Protein AF-A0A8H3ETG0-F1 (afdb_monomer)

InterPro domains:
  IPR021627 Mediator complex, subunit Med27 [PF11571] (217-285)

pLDDT: mean 76.16, std 16.79, range [28.03, 95.19]

Radius of gyration: 28.12 Å; Cα contacts (8 Å, |Δi|>4): 261; chains: 1; bounding box: 70×54×85 Å

Foldseek 3Di:
DPPVVVVVVVVVVVVVVVVVVVVVVVLVVLVVVLVVLVVVLVCLVVQLCVLVVDPDDDPVRSVVSNVVSVVVNVVSVVVSVCSCPDPSNVVSVVVVVVVCVVPVPPDDDDDCVNDPCSVDDCPVVVVVVPPPDDPPPPPPPDDPDQLVRLVVVVCVVPVVWDKDADPVSQKIWTAADPPLRWIKIWGFDQDPVRQTFIQIATPGPPPPDDSVVLRVLLNVLLVVDPPRSDPNVSVLLVNLCNCQQPDAAPQPRHQADPVRDGQNHWAQDPPDDSPPRIGRHDPVGD

Nearest PDB structures (foldseek):
  5l3c-assembly1_A  TM=6.112E-01  e=1.837E+00  Homo sapiens
  5l3d-assembly1_A  TM=6.111E-01  e=2.061E+00  Homo sapiens
  8ym7-assembly1_A  TM=6.180E-01  e=2.745E+00  Homo sapiens
  5l3b-assembly1_A  TM=6.142E-01  e=3.453E+00  Homo sapiens
  2x0l-assembly1_A  TM=5.948E-01  e=3.260E+00  Homo sapiens

Sequence (286 aa):
MSSEEKVQETAEDIEQEAREEERLLRSMTKLQDMHTRLRQLRDTVPSLIRPFQGIDSSPEMVYAEFAKAANAAVKNTKDFVELMKSPSSQEVLLEAYKSRSENPDNITDWLAEQHEDWFDKPFMSELQKDTGYDLDQNETTRTSTSLEEAVQSFQSSHPDAKIVVQAEGHEAQYMLPSPAELLFRIQETKSPTGNITYLVTCDSPRQIGKQGGLCLAITQALTQRPRQSDLGYTLLLLSTYSDIMSRSCSKCNRLVDSSTFLPVVRQLNTKDDPTAQSRALHLGCV

Secondary structure (DSSP, 8-state):
--SHHHHHHHHHHHHHHHHHHHHHHHHHHHHHHHHHHHHHHTTHHHHHHGGGS-TT--HHHHHHHHHHHHHHHHHHHHHHHHHHHSHHHHHHHHHHHHHHHH-TTT-----GGGSGGGS--THHHHHHHSS---------------HHHHHHHHHHH-TT-EEEE-TTSSEEEEEPPTTT--EEEEEEEE-TTS-EEEEEEE-S---TTHHHHHHHHHHHHHHT-S-TT-HHHHHHHHHGGGGTTTPPPTTT--SS-TTS----EEE---SS-TTS-PEEE-GGG-

Organism: NCBI:txid1940652

Mean predicted aligned error: 18.73 Å

Solvent-accessible surface area (backbone atoms only — not comparable to full-atom values): 16832 Å² total; per-residue (Å²): 144,68,64,65,63,57,52,50,53,55,51,54,50,54,54,49,50,52,53,50,51,52,52,49,52,54,42,50,54,50,51,51,50,53,53,53,49,57,56,57,56,68,49,38,64,59,49,50,49,51,48,75,70,56,92,84,64,53,71,69,53,32,48,54,49,30,53,49,34,49,54,48,39,56,49,54,51,50,54,45,54,51,52,60,66,32,69,71,46,44,52,45,52,51,50,52,51,49,54,40,72,76,38,59,91,82,52,75,80,84,52,71,80,76,40,91,60,61,76,69,59,65,72,64,64,58,61,59,68,78,62,78,69,81,77,76,89,68,85,72,84,72,75,95,62,55,61,59,58,52,50,52,58,46,37,75,77,36,78,88,59,51,69,48,72,42,98,83,56,50,38,36,37,42,44,43,51,78,93,69,60,43,32,32,37,38,35,68,39,74,41,96,87,71,47,58,30,57,49,64,45,66,68,45,74,86,51,89,58,81,63,48,58,50,48,53,49,41,33,53,42,60,71,71,43,84,63,51,61,37,64,68,59,50,52,55,57,57,58,67,54,54,46,50,94,75,46,43,12,75,80,78,69,38,50,50,53,100,84,69,45,51,30,56,40,73,43,74,53,89,84,60,59,100,81,40,76,58,45,29,21,32,83,92,57,107

Structure (mmCIF, N/CA/C/O backbone):
data_AF-A0A8H3ETG0-F1
#
_entry.id   AF-A0A8H3ETG0-F1
#
loop_
_atom_site.group_PDB
_atom_site.id
_atom_site.type_symbol
_atom_site.label_atom_id
_atom_site.label_alt_id
_atom_site.label_comp_id
_atom_site.label_asym_id
_atom_site.label_entity_id
_atom_site.label_seq_id
_atom_site.pdbx_PDB_ins_code
_atom_site.Cartn_x
_atom_site.Cartn_y
_atom_site.Cartn_z
_atom_site.occupancy
_atom_site.B_iso_or_equiv
_atom_site.auth_seq_id
_atom_site.auth_comp_id
_atom_site.auth_asym_id
_atom_site.auth_atom_id
_atom_site.pdbx_PDB_model_num
ATOM 1 N N . MET A 1 1 ? -49.353 11.773 51.568 1.00 48.06 1 MET A N 1
ATOM 2 C CA . MET A 1 1 ? -47.903 11.591 51.353 1.00 48.06 1 MET A CA 1
ATOM 3 C C . MET A 1 1 ? -47.681 10.505 50.301 1.00 48.06 1 MET A C 1
ATOM 5 O O . MET A 1 1 ? -47.225 9.435 50.647 1.00 48.06 1 MET A O 1
ATOM 9 N N . SER A 1 2 ? -48.137 10.691 49.056 1.00 56.44 2 SER A N 1
ATOM 10 C CA . SER A 1 2 ? -48.033 9.613 48.043 1.00 56.44 2 SER A CA 1
ATOM 11 C C . SER A 1 2 ? -48.031 10.099 46.590 1.00 56.44 2 SER A C 1
ATOM 13 O O . SER A 1 2 ? -47.695 9.321 45.704 1.00 56.44 2 SER A O 1
ATOM 15 N N . SER A 1 3 ? -48.404 11.355 46.331 1.00 53.72 3 SER A N 1
ATOM 16 C CA . SER A 1 3 ? -48.469 11.902 44.969 1.00 53.72 3 SER A CA 1
ATOM 17 C C . SER A 1 3 ? -47.289 12.824 44.655 1.00 53.72 3 SER A C 1
ATOM 19 O O . SER A 1 3 ? -46.768 12.765 43.554 1.00 53.72 3 SER A O 1
ATOM 21 N N . GLU A 1 4 ? -46.837 13.633 45.618 1.00 51.34 4 GLU A N 1
ATOM 22 C CA . GLU A 1 4 ? -45.688 14.538 45.439 1.00 51.34 4 GLU A CA 1
ATOM 23 C C . GLU A 1 4 ? -44.360 13.771 45.390 1.00 51.34 4 GLU A C 1
ATOM 25 O O . GLU A 1 4 ? -43.554 14.024 44.510 1.00 51.34 4 GLU A O 1
ATOM 30 N N . GLU A 1 5 ? -44.183 12.757 46.240 1.00 54.12 5 GLU A N 1
ATOM 31 C CA . GLU A 1 5 ? -42.969 11.923 46.288 1.00 54.12 5 GLU A CA 1
ATOM 32 C C . GLU A 1 5 ? -42.761 11.123 44.990 1.00 54.12 5 GLU A C 1
ATOM 34 O O . GLU A 1 5 ? -41.652 11.047 44.479 1.00 54.12 5 GLU A O 1
ATOM 39 N N . LYS A 1 6 ? -43.852 10.644 44.375 1.00 53.38 6 LYS A N 1
ATOM 40 C CA . LYS A 1 6 ? -43.815 9.913 43.099 1.00 53.38 6 LYS A CA 1
ATOM 41 C C . LYS A 1 6 ? -43.564 10.820 41.888 1.00 53.38 6 LYS A C 1
ATOM 43 O O . LYS A 1 6 ? -43.007 10.371 40.898 1.00 53.38 6 LYS A O 1
ATOM 48 N N . VAL A 1 7 ? -43.990 12.086 41.957 1.00 58.59 7 VAL A N 1
ATOM 49 C CA . VAL A 1 7 ? -43.691 13.103 40.929 1.00 58.59 7 VAL A CA 1
ATOM 50 C C . VAL A 1 7 ? -42.236 13.566 41.042 1.00 58.59 7 VAL A C 1
ATOM 52 O O . VAL A 1 7 ? -41.594 13.823 40.026 1.00 58.59 7 VAL A O 1
ATOM 55 N N . GLN A 1 8 ? -41.705 13.625 42.264 1.00 56.50 8 GLN A N 1
ATOM 56 C CA . GLN A 1 8 ? -40.321 13.998 42.536 1.00 56.50 8 GLN A CA 1
ATOM 57 C C . GLN A 1 8 ? -39.335 12.907 42.089 1.00 56.50 8 GLN A C 1
ATOM 59 O O . GLN A 1 8 ? -38.365 13.226 41.412 1.00 56.50 8 GLN A O 1
ATOM 64 N N . GLU A 1 9 ? -39.654 11.632 42.341 1.00 57.88 9 GLU A N 1
ATOM 65 C CA . GLU A 1 9 ? -38.885 10.466 41.870 1.00 57.88 9 GLU A CA 1
ATOM 66 C C . GLU A 1 9 ? -38.815 10.420 40.329 1.00 57.88 9 GLU A C 1
AT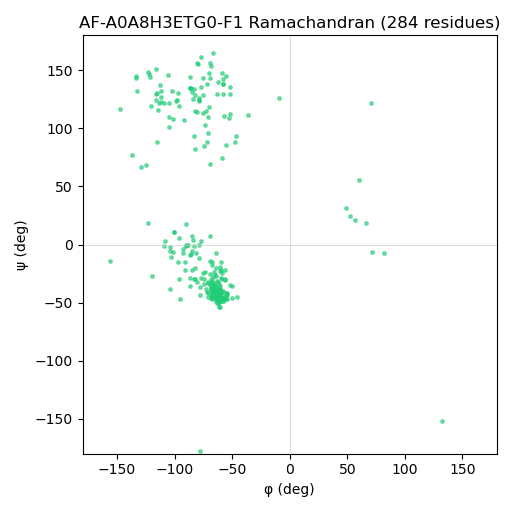OM 68 O O . GLU A 1 9 ? -37.735 10.341 39.754 1.00 57.88 9 GLU A O 1
ATOM 73 N N . THR A 1 10 ? -39.939 10.643 39.632 1.00 69.31 10 THR A N 1
ATOM 74 C CA . THR A 1 10 ? -39.938 10.703 38.157 1.00 69.31 10 THR A CA 1
ATOM 75 C C . THR A 1 10 ? -39.179 11.898 37.574 1.00 69.31 10 THR A C 1
ATOM 77 O O . THR A 1 10 ? -38.706 11.823 36.445 1.00 69.31 10 THR A O 1
ATOM 80 N N . ALA A 1 11 ? -39.081 13.017 38.298 1.00 72.94 11 ALA A N 1
ATOM 81 C CA . ALA A 1 11 ? -38.358 14.196 37.823 1.00 72.94 11 ALA A CA 1
ATOM 82 C C . ALA A 1 11 ? -36.836 14.030 37.970 1.00 72.94 11 ALA A C 1
ATOM 84 O O . ALA A 1 11 ? -36.088 14.471 37.098 1.00 72.94 11 ALA A O 1
ATOM 85 N N . GLU A 1 12 ? -36.389 13.371 39.042 1.00 73.88 12 GLU A N 1
ATOM 86 C CA . GLU A 1 12 ? -34.978 13.049 39.275 1.00 73.88 12 GLU A CA 1
ATOM 87 C C . GLU A 1 12 ? -34.457 12.007 38.273 1.00 73.88 12 GLU A C 1
ATOM 89 O O . GLU A 1 12 ? -33.348 12.174 37.759 1.00 73.88 12 GLU A O 1
ATOM 94 N N . ASP A 1 13 ? -35.271 11.005 37.924 1.00 80.06 13 ASP A N 1
ATOM 95 C CA . ASP A 1 13 ? -34.936 9.996 36.909 1.00 80.06 13 ASP A CA 1
ATOM 96 C C . ASP A 1 13 ? -34.747 10.621 35.516 1.00 80.06 13 ASP A C 1
ATOM 98 O O . ASP A 1 13 ? -33.732 10.389 34.860 1.00 80.06 13 ASP A O 1
ATOM 102 N N . ILE A 1 14 ? -35.659 11.507 35.091 1.00 82.50 14 ILE A N 1
ATOM 103 C CA . ILE A 1 14 ? -35.554 12.221 33.802 1.00 82.50 14 ILE A CA 1
ATOM 104 C C . ILE A 1 14 ? -34.281 13.081 33.748 1.00 82.50 14 ILE A C 1
ATOM 106 O O . ILE A 1 14 ? -33.612 13.170 32.716 1.00 82.50 14 ILE A O 1
ATOM 110 N N . GLU A 1 15 ? -33.917 13.728 34.857 1.00 82.50 15 GLU A N 1
ATOM 111 C CA . GLU A 1 15 ? -32.705 14.544 34.924 1.00 82.50 15 GLU A CA 1
ATOM 112 C C . GLU A 1 15 ? -31.426 13.685 34.914 1.00 82.50 15 GLU A C 1
ATOM 114 O O . GLU A 1 15 ? -30.388 14.108 34.398 1.00 82.50 15 GLU A O 1
ATOM 119 N N . GLN A 1 16 ? -31.464 12.477 35.482 1.00 81.81 16 GLN A N 1
ATOM 120 C CA . GLN A 1 16 ? -30.364 11.514 35.392 1.00 81.81 16 GLN A CA 1
ATOM 121 C C . GLN A 1 16 ? -30.190 10.978 33.969 1.00 81.81 16 GLN A C 1
ATOM 123 O O . GLN A 1 16 ? -29.066 11.007 33.464 1.00 81.81 16 GLN A O 1
ATOM 128 N N . GLU A 1 17 ? -31.278 10.588 33.302 1.00 85.06 17 GLU A N 1
ATOM 129 C CA . GLU A 1 17 ? -31.258 10.143 31.904 1.00 85.06 17 GLU A CA 1
ATOM 130 C C . GLU A 1 17 ? -30.690 11.227 30.979 1.00 85.06 17 GLU A C 1
ATOM 132 O O . GLU A 1 17 ? -29.784 10.954 30.194 1.00 85.06 17 GLU A O 1
ATOM 137 N N . ALA A 1 18 ? -31.123 12.483 31.133 1.00 85.69 18 ALA A N 1
ATOM 138 C CA . ALA A 1 18 ? -30.613 13.598 30.331 1.00 85.69 18 ALA A CA 1
ATOM 139 C C . ALA A 1 18 ? -29.104 13.844 30.540 1.00 85.69 18 ALA A C 1
ATOM 141 O O . ALA A 1 18 ? -28.371 14.138 29.593 1.00 85.69 18 ALA A O 1
ATOM 142 N N . ARG A 1 19 ? -28.611 13.708 31.780 1.00 86.50 19 ARG A N 1
ATOM 143 C CA . ARG A 1 19 ? -27.174 13.824 32.092 1.00 86.50 19 ARG A CA 1
ATOM 144 C C . ARG A 1 19 ? -26.361 12.681 31.492 1.00 86.50 19 ARG A C 1
ATOM 146 O O . ARG A 1 19 ? -25.234 12.900 31.042 1.00 86.50 19 ARG A O 1
ATOM 153 N N . GLU A 1 20 ? -26.905 11.470 31.507 1.00 89.25 20 GLU A N 1
ATOM 154 C CA . GLU A 1 20 ? -26.270 10.312 30.889 1.00 89.25 20 GLU A CA 1
ATOM 155 C C . GLU A 1 20 ? -26.247 10.430 29.363 1.00 89.25 20 GLU A C 1
ATOM 157 O O . GLU A 1 20 ? -25.194 10.227 28.757 1.00 89.25 20 GLU A O 1
ATOM 162 N N . GLU A 1 21 ? -27.345 10.865 28.748 1.00 88.50 21 GLU A N 1
ATOM 163 C CA . GLU A 1 21 ? -27.408 11.148 27.315 1.00 88.50 21 GLU A CA 1
ATOM 164 C C . GLU A 1 21 ? -26.355 12.190 26.910 1.00 88.50 21 GLU A C 1
ATOM 166 O O . GLU A 1 21 ? -25.587 11.973 25.970 1.00 88.50 21 GLU A O 1
ATOM 171 N N . GLU A 1 22 ? -26.224 13.285 27.664 1.00 90.44 22 GLU A N 1
ATOM 172 C CA . GLU A 1 22 ? -25.204 14.298 27.393 1.00 90.44 22 GLU A CA 1
ATOM 173 C C . GLU A 1 22 ? -23.777 13.726 27.505 1.00 90.44 22 GLU A C 1
ATOM 175 O O . GLU A 1 22 ? -22.913 14.013 26.665 1.00 90.44 22 GLU A O 1
ATOM 180 N N . ARG A 1 23 ? -23.513 12.875 28.510 1.00 91.06 23 ARG A N 1
ATOM 181 C CA . ARG A 1 23 ? -22.226 12.172 28.665 1.00 91.06 23 ARG A CA 1
ATOM 182 C C . ARG A 1 23 ? -21.934 11.282 27.457 1.00 91.06 23 ARG A C 1
ATOM 184 O O . ARG A 1 23 ? -20.813 11.309 26.933 1.00 91.06 23 ARG A O 1
ATOM 191 N N . LEU A 1 24 ? -22.924 10.515 27.003 1.00 89.75 24 LEU A N 1
ATOM 192 C CA . LEU A 1 24 ? -22.804 9.619 25.854 1.00 89.75 24 LEU A CA 1
ATOM 193 C C . LEU A 1 24 ? -22.557 10.400 24.560 1.00 89.75 24 LEU A C 1
ATOM 195 O O . LEU A 1 24 ? -21.666 10.034 23.794 1.00 89.75 24 LEU A O 1
ATOM 199 N N . LEU A 1 25 ? -23.248 11.522 24.344 1.00 89.44 25 LEU A N 1
ATOM 200 C CA . LEU A 1 25 ? -23.041 12.384 23.176 1.00 89.44 25 LEU A CA 1
ATOM 201 C C . LEU A 1 25 ? -21.629 12.979 23.130 1.00 89.44 25 LEU A C 1
ATOM 203 O O . LEU A 1 25 ? -20.988 12.989 22.071 1.00 89.44 25 LEU A O 1
ATOM 207 N N . ARG A 1 26 ? -21.094 13.430 24.272 1.00 90.06 26 ARG A N 1
ATOM 208 C CA . ARG A 1 26 ? -19.700 13.904 24.350 1.00 90.06 26 ARG A CA 1
ATOM 209 C C . ARG A 1 26 ? -18.710 12.784 24.030 1.00 90.06 26 ARG A C 1
ATOM 211 O O . ARG A 1 26 ? -17.755 13.006 23.283 1.00 90.06 26 ARG A O 1
ATOM 218 N N . SER A 1 27 ? -18.955 11.587 24.555 1.00 89.69 27 SER A N 1
ATOM 219 C CA . SER A 1 27 ? -18.122 10.403 24.312 1.00 89.69 27 SER A CA 1
ATOM 220 C C . SER A 1 27 ? -18.152 9.988 22.839 1.00 89.69 27 SER A C 1
ATOM 222 O O . SER A 1 27 ? -17.103 9.770 22.233 1.00 89.69 27 SER A O 1
ATOM 224 N N . MET A 1 28 ? -19.335 9.992 22.221 1.00 88.31 28 MET A N 1
ATOM 225 C CA . MET A 1 28 ? -19.520 9.733 20.793 1.00 88.31 28 MET A CA 1
ATOM 226 C C . MET A 1 28 ? -18.767 10.752 19.932 1.00 88.31 28 MET A C 1
ATOM 228 O O . MET A 1 28 ? -17.997 10.374 19.052 1.00 88.31 28 MET A O 1
ATOM 232 N N . THR A 1 29 ? -18.915 12.045 20.234 1.00 88.31 29 THR A N 1
ATOM 233 C CA . THR A 1 29 ? -18.203 13.125 19.529 1.00 88.31 29 THR A CA 1
ATOM 234 C C . THR A 1 29 ? -16.687 12.929 19.615 1.00 88.31 29 THR A C 1
ATOM 236 O O . THR A 1 29 ? -15.959 13.111 18.638 1.00 88.31 29 THR A O 1
ATOM 239 N N . LYS A 1 30 ? -16.190 12.504 20.782 1.00 89.19 30 LYS A N 1
ATOM 240 C CA . LYS A 1 30 ? -14.769 12.229 20.991 1.00 89.19 30 LYS A CA 1
ATOM 241 C C . LYS A 1 30 ? -14.281 11.036 20.162 1.00 89.19 30 LYS A C 1
ATOM 243 O O . LYS A 1 30 ? -13.213 11.125 19.556 1.00 89.19 30 LYS A O 1
ATOM 248 N N . LEU A 1 31 ? -15.048 9.945 20.106 1.00 90.56 31 LEU A N 1
ATOM 249 C CA . LEU A 1 31 ? -14.742 8.785 19.257 1.00 90.56 31 LEU A CA 1
ATOM 250 C C . LEU A 1 31 ? -14.730 9.159 1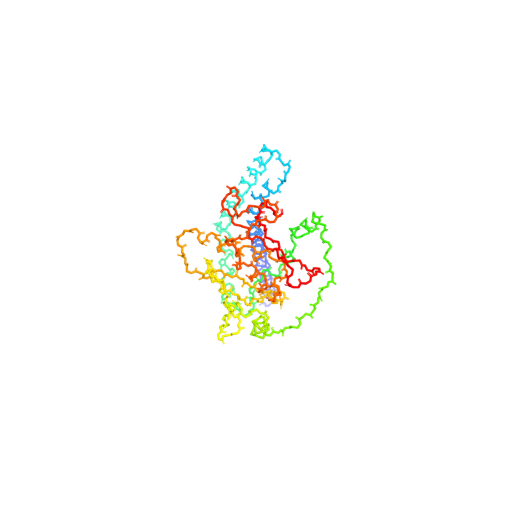7.771 1.00 90.56 31 LEU A C 1
ATOM 252 O O . LEU A 1 31 ? -13.833 8.736 17.040 1.00 90.56 31 LEU A O 1
ATOM 256 N N . GLN A 1 32 ? -15.669 9.998 17.333 1.00 87.19 32 GLN A N 1
ATOM 257 C CA . GLN A 1 32 ? -15.718 10.504 15.960 1.00 87.19 32 GLN A CA 1
ATOM 258 C C . GLN A 1 32 ? -14.489 11.354 15.606 1.00 87.19 32 GLN A C 1
ATOM 260 O O . GLN A 1 32 ? -13.915 11.176 14.528 1.00 87.19 32 GLN A O 1
ATOM 265 N N . ASP A 1 33 ? -14.037 12.235 16.503 1.00 87.62 33 ASP A N 1
ATOM 266 C CA . ASP A 1 33 ? -12.804 13.008 16.298 1.00 87.62 33 ASP A CA 1
ATOM 267 C C . ASP A 1 33 ? -11.585 12.074 16.210 1.00 87.62 33 ASP A C 1
ATOM 269 O O . ASP A 1 33 ? -10.818 12.148 15.249 1.00 87.62 33 ASP A O 1
ATOM 273 N N . MET A 1 34 ? -11.450 11.108 17.130 1.00 89.94 34 MET A N 1
ATOM 274 C CA . MET A 1 34 ? -10.378 10.100 17.081 1.00 89.94 34 MET A CA 1
ATOM 275 C C . MET A 1 34 ? -10.356 9.335 15.750 1.00 89.94 34 MET A C 1
ATOM 277 O O . MET A 1 34 ? -9.300 9.207 15.123 1.00 89.94 34 MET A O 1
ATOM 281 N N . HIS A 1 35 ? -11.516 8.868 15.288 1.00 86.50 35 HIS A N 1
ATOM 282 C CA . HIS A 1 35 ? -11.663 8.168 14.011 1.00 86.50 35 HIS A CA 1
ATOM 283 C C . HIS A 1 35 ? -11.276 9.045 12.817 1.00 86.50 35 HIS A C 1
ATOM 285 O O . HIS A 1 35 ? -10.525 8.626 11.931 1.00 86.50 35 HIS A O 1
ATOM 291 N N . THR A 1 36 ? -11.722 10.301 12.824 1.00 84.94 36 THR A N 1
ATOM 292 C CA . THR A 1 36 ? -11.396 11.283 11.785 1.00 84.94 36 THR A CA 1
ATOM 293 C C . THR A 1 36 ? -9.889 11.523 11.710 1.00 84.94 36 THR A C 1
ATOM 295 O O . THR A 1 36 ? -9.306 11.490 10.622 1.00 84.94 36 THR A O 1
ATOM 298 N N . ARG A 1 37 ? -9.221 11.697 12.858 1.00 86.50 37 ARG A N 1
ATOM 299 C CA . ARG A 1 37 ? -7.761 11.872 12.924 1.00 86.50 37 ARG A CA 1
ATOM 300 C C . ARG A 1 37 ? -7.006 10.628 12.466 1.00 86.50 37 ARG A C 1
ATOM 302 O O . ARG A 1 37 ? -6.044 10.755 11.711 1.00 86.50 37 ARG A O 1
ATOM 309 N N . LEU A 1 38 ? -7.467 9.434 12.841 1.00 88.75 38 LEU A N 1
ATOM 310 C CA . LEU A 1 38 ? -6.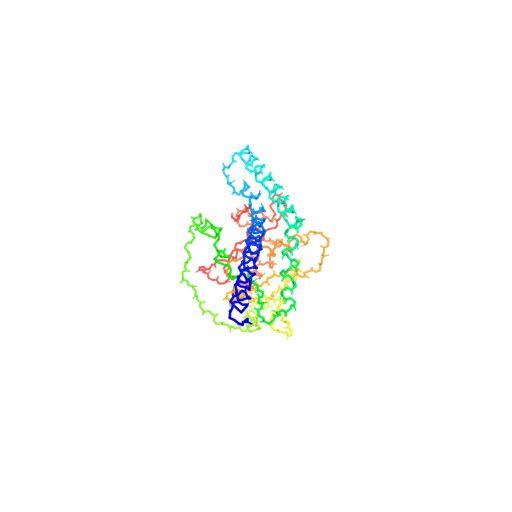890 8.173 12.369 1.00 88.75 38 LEU A CA 1
ATOM 311 C C . LEU A 1 38 ? -6.964 8.070 10.842 1.00 88.75 38 LEU A C 1
ATOM 313 O O . LEU A 1 38 ? -5.987 7.684 10.197 1.00 88.75 38 LEU A O 1
ATOM 317 N N . ARG A 1 39 ? -8.092 8.458 10.235 1.00 82.56 39 ARG A N 1
ATOM 318 C CA . ARG A 1 39 ? -8.233 8.471 8.774 1.00 82.56 39 ARG A CA 1
ATOM 319 C C . ARG A 1 39 ? -7.268 9.455 8.116 1.00 82.56 39 ARG A C 1
ATOM 321 O O . ARG A 1 39 ? -6.650 9.091 7.119 1.00 82.56 39 ARG A O 1
ATOM 328 N N . GLN A 1 40 ? -7.105 10.653 8.676 1.00 82.88 40 GLN A N 1
ATOM 329 C CA . GLN A 1 40 ? -6.167 11.660 8.159 1.00 82.88 40 GLN A CA 1
ATOM 330 C C . GLN A 1 40 ? -4.717 11.152 8.142 1.00 82.88 40 GLN A C 1
ATOM 332 O O . GLN A 1 40 ? -3.941 11.540 7.270 1.00 82.88 40 GLN A O 1
ATOM 337 N N . LEU A 1 41 ? -4.344 10.234 9.042 1.00 88.00 41 LEU A N 1
ATOM 338 C CA . LEU A 1 41 ? -3.017 9.615 9.001 1.00 88.00 41 LEU A CA 1
ATOM 339 C C . LEU A 1 41 ? -2.788 8.753 7.755 1.00 88.00 41 LEU A C 1
ATOM 341 O O . LEU A 1 41 ? -1.646 8.637 7.316 1.00 88.00 41 LEU A O 1
ATOM 345 N N . ARG A 1 42 ? -3.835 8.199 7.129 1.00 84.69 42 ARG A N 1
ATOM 346 C CA . ARG A 1 42 ? -3.695 7.436 5.874 1.00 84.69 42 ARG A CA 1
ATOM 347 C C . ARG A 1 42 ? -3.240 8.312 4.703 1.00 84.69 42 ARG A C 1
ATOM 349 O O . ARG A 1 42 ? -2.623 7.801 3.777 1.00 84.69 42 ARG A O 1
ATOM 356 N N . ASP A 1 43 ? -3.480 9.621 4.773 1.00 83.38 43 ASP A N 1
ATOM 357 C CA . ASP A 1 43 ? -3.072 10.581 3.740 1.00 83.38 43 ASP A CA 1
ATOM 358 C C . ASP A 1 43 ? -1.610 11.019 3.852 1.00 83.38 43 ASP A C 1
ATOM 360 O O . ASP A 1 43 ? -1.104 11.693 2.954 1.00 83.38 43 ASP A O 1
ATOM 364 N N . THR A 1 44 ? -0.907 10.625 4.918 1.00 88.81 44 THR A N 1
ATOM 365 C CA . THR A 1 44 ? 0.489 11.026 5.155 1.00 88.81 44 THR A CA 1
ATOM 366 C C . THR A 1 44 ? 1.420 10.547 4.045 1.00 88.81 44 THR A C 1
ATOM 368 O O . THR A 1 44 ? 2.101 11.363 3.428 1.00 88.81 44 THR A O 1
ATOM 371 N N . VAL A 1 45 ? 1.415 9.247 3.741 1.00 87.44 45 VAL A N 1
ATOM 372 C CA . VAL A 1 45 ? 2.280 8.658 2.707 1.00 87.44 45 VAL A CA 1
ATOM 373 C C . VAL A 1 45 ? 1.941 9.194 1.310 1.00 87.44 45 VAL A C 1
ATOM 375 O O . VAL A 1 45 ? 2.860 9.681 0.648 1.00 87.44 45 VAL A O 1
ATOM 378 N N . PRO A 1 46 ? 0.667 9.215 0.860 1.00 89.06 46 PRO A N 1
ATOM 379 C CA . PRO A 1 46 ? 0.311 9.852 -0.407 1.00 89.06 46 PRO A CA 1
ATOM 380 C C . PRO A 1 46 ? 0.766 11.315 -0.499 1.00 89.06 46 PRO A C 1
ATOM 382 O O . PRO A 1 46 ? 1.311 11.725 -1.521 1.00 89.06 46 PRO A O 1
ATOM 385 N N . SER A 1 47 ? 0.613 12.096 0.577 1.00 87.88 47 SER A N 1
ATOM 386 C CA . SER A 1 47 ? 1.018 13.510 0.598 1.00 87.88 47 SER A CA 1
ATOM 387 C C . SER A 1 47 ? 2.534 13.702 0.527 1.00 87.88 47 SER A C 1
ATOM 389 O O . SER A 1 47 ? 2.990 14.675 -0.064 1.00 87.88 47 SER A O 1
ATOM 391 N N . LEU A 1 48 ? 3.317 12.788 1.109 1.00 90.81 48 LEU A N 1
ATOM 392 C CA . LEU A 1 48 ? 4.782 12.812 1.049 1.00 90.81 48 LEU A CA 1
ATOM 393 C C . LEU A 1 48 ? 5.324 12.466 -0.340 1.00 90.81 48 LEU A C 1
ATOM 395 O O . LEU A 1 48 ? 6.374 12.972 -0.726 1.00 90.81 48 LEU A O 1
ATOM 399 N N . ILE A 1 49 ? 4.629 11.593 -1.073 1.00 89.94 49 ILE A N 1
ATOM 400 C CA . ILE A 1 49 ? 5.064 11.118 -2.392 1.00 89.94 49 ILE A CA 1
ATOM 401 C C . ILE A 1 49 ? 4.593 12.059 -3.510 1.00 89.94 49 ILE A C 1
ATOM 403 O O . ILE A 1 49 ? 5.279 12.185 -4.523 1.00 89.94 49 ILE A O 1
ATOM 407 N N . ARG A 1 50 ? 3.466 12.761 -3.319 1.00 87.44 50 ARG A N 1
ATOM 408 C CA . ARG A 1 50 ? 2.868 13.681 -4.303 1.00 87.44 50 ARG A CA 1
ATOM 409 C C . ARG A 1 50 ? 3.867 14.648 -4.976 1.00 87.44 50 ARG A C 1
ATOM 411 O O . ARG A 1 50 ? 3.809 14.736 -6.200 1.00 87.44 50 ARG A O 1
ATOM 418 N N . PRO A 1 51 ? 4.803 15.317 -4.271 1.00 88.44 51 PRO A N 1
ATOM 419 C CA . PRO A 1 51 ? 5.743 16.253 -4.904 1.00 88.44 51 PRO A CA 1
ATOM 420 C C . PRO A 1 51 ? 6.647 15.613 -5.969 1.00 88.44 51 PRO A C 1
ATOM 422 O O . PRO A 1 51 ? 7.142 16.302 -6.853 1.00 88.44 51 PRO A O 1
ATOM 425 N N . PHE A 1 52 ? 6.853 14.293 -5.906 1.00 85.62 52 PHE A N 1
ATOM 426 C CA . PHE A 1 52 ? 7.699 13.545 -6.840 1.00 85.62 52 PHE A CA 1
ATOM 427 C C . PHE A 1 52 ? 6.943 13.009 -8.063 1.00 85.62 52 PHE A C 1
ATOM 429 O O . PHE A 1 52 ? 7.545 12.361 -8.914 1.00 85.62 52 PHE A O 1
ATOM 436 N N . GLN A 1 53 ? 5.631 13.238 -8.144 1.00 83.94 53 GLN A N 1
ATOM 437 C CA . GLN A 1 53 ? 4.794 12.770 -9.252 1.00 83.94 53 GLN A CA 1
ATOM 438 C C . GLN A 1 53 ? 4.687 13.799 -10.390 1.00 83.94 53 GLN A C 1
ATOM 440 O O . GLN A 1 53 ? 4.262 13.446 -11.486 1.00 83.94 53 GLN A O 1
ATOM 445 N N . GLY A 1 54 ? 5.073 15.059 -10.151 1.00 73.50 54 GLY A N 1
ATOM 446 C CA . GLY A 1 54 ? 5.045 16.123 -11.155 1.00 73.50 54 GLY A CA 1
ATOM 447 C C . GLY A 1 54 ? 6.228 16.036 -12.121 1.00 73.50 54 GLY A C 1
ATOM 448 O O . GLY A 1 54 ? 7.379 16.051 -11.691 1.00 73.50 54 GLY A O 1
ATOM 449 N N . ILE A 1 55 ? 5.940 15.970 -13.423 1.00 63.50 55 ILE A N 1
ATOM 450 C CA . ILE A 1 55 ? 6.947 15.837 -14.491 1.00 63.50 55 ILE A CA 1
ATOM 451 C C . ILE A 1 55 ? 7.717 17.159 -14.722 1.00 63.50 55 ILE A C 1
ATOM 453 O O . ILE A 1 55 ? 8.873 17.116 -15.133 1.00 63.50 55 ILE A O 1
ATOM 457 N N . ASP A 1 56 ? 7.133 18.313 -14.359 1.00 60.09 56 ASP A N 1
ATOM 458 C CA . ASP A 1 56 ? 7.640 19.656 -14.712 1.00 60.09 56 ASP A CA 1
ATOM 459 C C . ASP A 1 56 ? 7.933 20.591 -13.510 1.00 60.09 56 ASP A C 1
ATOM 461 O O . ASP A 1 56 ? 8.020 21.812 -13.660 1.00 60.09 56 ASP A O 1
ATOM 465 N N . SER A 1 57 ? 8.087 20.061 -12.293 1.00 76.31 57 SER A N 1
ATOM 466 C CA . SER A 1 57 ? 8.328 20.887 -11.095 1.00 76.31 57 SER A CA 1
ATOM 467 C C . SER A 1 57 ? 9.808 21.268 -10.924 1.00 76.31 57 SER A C 1
ATOM 469 O O . SER A 1 57 ? 10.687 20.408 -10.974 1.00 76.31 57 SER A O 1
ATOM 471 N N . SER A 1 58 ? 10.100 22.547 -10.631 1.00 87.56 58 SER A N 1
ATOM 472 C CA . SER A 1 58 ? 11.452 22.967 -10.210 1.00 87.56 58 SER A CA 1
ATOM 473 C C . SER A 1 58 ? 11.891 22.194 -8.952 1.00 87.56 58 SER A C 1
ATOM 475 O O . SER A 1 58 ? 11.071 22.014 -8.043 1.00 87.56 58 SER A O 1
ATOM 477 N N . PRO A 1 59 ? 13.178 21.810 -8.822 1.00 88.25 59 PRO A N 1
ATOM 478 C CA . PRO A 1 59 ? 13.716 21.213 -7.600 1.00 88.25 59 PRO A CA 1
ATOM 479 C C . PRO A 1 59 ? 13.401 21.999 -6.316 1.00 88.25 59 PRO A C 1
ATOM 481 O O . PRO A 1 59 ? 13.150 21.391 -5.275 1.00 88.25 59 PRO A O 1
ATOM 484 N N . GLU A 1 60 ? 13.366 23.337 -6.371 1.00 89.62 60 GLU A N 1
ATOM 485 C CA . GLU A 1 60 ? 13.029 24.163 -5.200 1.00 89.62 60 GLU A CA 1
ATOM 486 C C . GLU A 1 60 ? 11.562 24.008 -4.788 1.00 89.62 60 GLU A C 1
ATOM 488 O O . GLU A 1 60 ? 11.254 23.958 -3.595 1.00 89.62 60 GLU A O 1
ATOM 493 N N . MET A 1 61 ? 10.657 23.885 -5.764 1.00 87.88 61 MET A N 1
ATOM 494 C CA . MET A 1 61 ? 9.235 23.654 -5.509 1.00 87.88 61 MET A CA 1
ATOM 495 C C . MET A 1 61 ? 8.995 22.264 -4.926 1.00 87.88 61 MET A C 1
ATOM 497 O O . MET A 1 61 ? 8.309 22.147 -3.912 1.00 87.88 61 MET A O 1
ATOM 501 N N . VAL A 1 62 ? 9.610 21.228 -5.508 1.00 90.56 62 VAL A N 1
ATOM 502 C CA . VAL A 1 62 ? 9.508 19.848 -5.002 1.00 90.56 62 VAL A CA 1
ATOM 503 C C . VAL A 1 62 ? 9.985 19.778 -3.552 1.00 90.56 62 VAL A C 1
ATOM 505 O O . VAL A 1 62 ? 9.307 19.200 -2.701 1.00 90.56 62 VAL A O 1
ATOM 508 N N . TYR A 1 63 ? 11.120 20.415 -3.242 1.00 93.06 63 TYR A N 1
ATOM 509 C CA . TYR A 1 63 ? 11.631 20.479 -1.876 1.00 93.06 63 TYR A CA 1
ATOM 510 C C . TYR A 1 63 ? 10.675 21.216 -0.931 1.00 93.06 63 TYR A C 1
ATOM 512 O O . TYR A 1 63 ? 10.395 20.717 0.159 1.00 93.06 63 TYR A O 1
ATOM 520 N N . ALA A 1 64 ? 10.157 22.381 -1.329 1.00 93.31 64 ALA A N 1
ATOM 521 C CA . ALA A 1 64 ? 9.246 23.165 -0.499 1.00 93.31 64 ALA A CA 1
ATOM 522 C C . ALA A 1 64 ? 7.943 22.405 -0.190 1.00 93.31 64 ALA A C 1
ATOM 524 O O . ALA A 1 64 ? 7.490 22.387 0.959 1.00 93.31 64 ALA A O 1
ATOM 525 N N . GLU A 1 65 ? 7.358 21.739 -1.187 1.00 90.62 65 GLU A N 1
ATOM 526 C CA . GLU A 1 65 ? 6.151 20.930 -1.015 1.00 90.62 65 GLU A CA 1
ATOM 527 C C . GLU A 1 65 ? 6.403 19.692 -0.156 1.00 90.62 65 GLU A C 1
ATOM 529 O O . GLU A 1 65 ? 5.628 19.416 0.763 1.00 90.62 65 GLU A O 1
ATOM 534 N N . PHE A 1 66 ? 7.515 18.991 -0.387 1.00 93.81 66 PHE A N 1
ATOM 535 C CA . PHE A 1 66 ? 7.918 17.861 0.442 1.00 93.81 66 PHE A CA 1
ATOM 536 C C . PHE A 1 66 ? 8.144 18.283 1.895 1.00 93.81 66 PHE A C 1
ATOM 538 O O . PHE A 1 66 ? 7.600 17.662 2.806 1.00 93.81 66 PHE A O 1
ATOM 545 N N . ALA A 1 67 ? 8.891 19.364 2.136 1.00 95.00 67 ALA A N 1
ATOM 546 C CA . ALA A 1 67 ? 9.152 19.869 3.480 1.00 95.00 67 ALA A CA 1
ATOM 547 C C . ALA A 1 67 ? 7.849 20.256 4.197 1.00 95.00 67 ALA A C 1
ATOM 549 O O . ALA A 1 67 ? 7.664 19.949 5.377 1.00 95.00 67 ALA A O 1
ATOM 550 N N . LYS A 1 68 ? 6.905 20.880 3.481 1.00 93.69 68 LYS A N 1
ATOM 551 C CA . LYS A 1 68 ? 5.568 21.186 4.004 1.00 93.69 68 LYS A CA 1
ATOM 552 C C . LYS A 1 68 ? 4.800 19.912 4.369 1.00 93.69 68 LYS A C 1
ATOM 554 O O . LYS A 1 68 ? 4.265 19.833 5.476 1.00 93.69 68 LYS A O 1
ATOM 559 N N . ALA A 1 69 ? 4.765 18.920 3.478 1.00 92.50 69 ALA A N 1
ATOM 560 C CA . ALA A 1 69 ? 4.089 17.645 3.711 1.00 92.50 69 ALA A CA 1
ATOM 561 C C . ALA A 1 69 ? 4.719 16.861 4.876 1.00 92.50 69 ALA A C 1
ATOM 563 O O . ALA A 1 69 ? 3.999 16.334 5.721 1.00 92.50 69 ALA A O 1
ATOM 564 N N . ALA A 1 70 ? 6.049 16.850 4.978 1.00 94.06 70 ALA A N 1
ATOM 565 C CA . ALA A 1 70 ? 6.788 16.203 6.057 1.00 94.06 70 ALA A CA 1
ATOM 566 C C . ALA A 1 70 ? 6.501 16.841 7.417 1.00 94.06 70 ALA A C 1
ATOM 568 O O . ALA A 1 70 ? 6.172 16.138 8.373 1.00 94.06 70 ALA A O 1
ATOM 569 N N . ASN A 1 71 ? 6.533 18.172 7.500 1.00 94.88 71 ASN A N 1
ATOM 570 C CA . ASN A 1 71 ? 6.189 18.883 8.731 1.00 94.88 71 ASN A CA 1
ATOM 571 C C . ASN A 1 71 ? 4.730 18.638 9.142 1.00 94.88 71 ASN A C 1
ATOM 573 O O . ASN A 1 71 ? 4.450 18.415 10.322 1.00 94.88 71 ASN A O 1
ATOM 577 N N . ALA A 1 72 ? 3.804 18.624 8.179 1.00 91.31 72 ALA A N 1
ATOM 578 C CA . ALA A 1 72 ? 2.406 18.293 8.437 1.00 91.31 72 ALA A CA 1
ATOM 579 C C . ALA A 1 72 ? 2.240 16.844 8.928 1.00 91.31 72 ALA A C 1
ATOM 581 O O . ALA A 1 72 ? 1.503 16.612 9.881 1.00 91.31 72 ALA A O 1
ATOM 582 N N . ALA A 1 73 ? 2.954 15.879 8.342 1.00 91.88 73 ALA A N 1
ATOM 583 C CA . ALA A 1 73 ? 2.905 14.478 8.757 1.00 91.88 73 ALA A CA 1
ATOM 584 C C . ALA A 1 73 ? 3.420 14.282 10.191 1.00 91.88 73 ALA A C 1
ATOM 586 O O . ALA A 1 73 ? 2.766 13.610 10.993 1.00 91.88 73 ALA A O 1
ATOM 587 N N . VAL A 1 74 ? 4.549 14.911 10.537 1.00 93.69 74 VAL A N 1
ATOM 588 C CA . VAL A 1 74 ? 5.103 14.881 11.901 1.00 93.69 74 VAL A CA 1
ATOM 589 C C . VAL A 1 74 ? 4.109 15.476 12.894 1.00 93.69 74 VAL A C 1
ATOM 591 O O . VAL A 1 74 ? 3.822 14.855 13.919 1.00 93.69 74 VAL A O 1
ATOM 594 N N . LYS A 1 75 ? 3.541 16.645 12.574 1.00 92.56 75 LYS A N 1
ATOM 595 C CA . LYS A 1 75 ? 2.542 17.303 13.418 1.00 92.56 75 LYS A CA 1
ATOM 596 C C . LYS A 1 75 ? 1.299 16.431 13.605 1.00 92.56 75 LYS A C 1
ATOM 598 O O . LYS A 1 75 ? 0.948 16.129 14.736 1.00 92.56 75 LYS A O 1
ATOM 603 N N . ASN A 1 76 ? 0.682 15.967 12.520 1.00 89.00 76 ASN A N 1
ATOM 604 C CA . ASN A 1 76 ? -0.546 15.170 12.577 1.00 89.00 76 ASN A CA 1
ATOM 605 C C . ASN A 1 76 ? -0.350 13.867 13.363 1.00 89.00 76 ASN A C 1
ATOM 607 O O . ASN A 1 76 ? -1.229 13.464 14.120 1.00 89.00 76 ASN A O 1
ATOM 611 N N . THR A 1 77 ? 0.812 13.223 13.217 1.00 92.44 77 THR A N 1
ATOM 612 C CA . THR A 1 77 ? 1.149 12.008 13.973 1.00 92.44 77 THR A CA 1
ATOM 613 C C . THR A 1 77 ? 1.276 12.309 15.462 1.00 92.44 77 THR A C 1
ATOM 615 O O . THR A 1 77 ? 0.740 11.569 16.285 1.00 92.44 77 THR A O 1
ATOM 618 N N . LYS A 1 78 ? 1.955 13.405 15.818 1.00 93.75 78 LYS A N 1
ATOM 619 C CA . LYS A 1 78 ? 2.091 13.838 17.210 1.00 93.75 78 LYS A CA 1
ATOM 620 C C . LYS A 1 78 ? 0.730 14.175 17.823 1.00 93.75 78 LYS A C 1
ATOM 622 O O . LYS A 1 78 ? 0.397 13.615 18.863 1.00 93.75 78 LYS A O 1
ATOM 627 N N . ASP A 1 79 ? -0.057 15.011 17.150 1.00 91.00 79 ASP A N 1
ATOM 628 C CA . ASP A 1 79 ? -1.383 15.440 17.602 1.00 91.00 79 ASP A CA 1
ATOM 629 C C . ASP A 1 79 ? -2.313 14.228 17.798 1.00 91.00 79 ASP A C 1
ATOM 631 O O . ASP A 1 79 ? -3.021 14.134 18.799 1.00 91.00 79 ASP A O 1
ATOM 635 N N . PHE A 1 80 ? -2.269 13.247 16.887 1.00 93.81 80 PHE A N 1
ATOM 636 C CA . PHE A 1 80 ? -3.030 12.004 17.024 1.00 93.81 80 PHE A CA 1
ATOM 637 C C . PHE A 1 80 ? -2.584 11.176 18.233 1.00 93.81 80 PHE A C 1
ATOM 639 O O . PHE A 1 80 ? -3.417 10.704 19.004 1.00 93.81 80 PHE A O 1
ATOM 646 N N . VAL A 1 81 ? -1.275 10.996 18.422 1.00 94.44 81 VAL A N 1
ATOM 647 C CA . VAL A 1 81 ? -0.742 10.236 19.561 1.00 94.44 81 VAL A CA 1
ATOM 648 C C . VAL A 1 81 ? -1.116 10.904 20.885 1.00 94.44 81 VAL A C 1
ATOM 650 O O . VAL A 1 81 ? -1.486 10.206 21.827 1.00 94.44 81 VAL A O 1
ATOM 653 N N . GLU A 1 82 ? -1.051 12.232 20.963 1.00 94.94 82 GLU A N 1
ATOM 654 C CA . GLU A 1 82 ? -1.479 12.998 22.138 1.00 94.94 82 GLU A CA 1
ATOM 655 C C . GLU A 1 82 ? -2.987 12.861 22.383 1.00 94.94 82 GLU A C 1
ATOM 657 O O . GLU A 1 82 ? -3.400 12.580 23.511 1.00 94.94 82 GLU A O 1
ATOM 662 N N . LEU A 1 83 ? -3.808 12.957 21.332 1.00 93.25 83 LEU A N 1
ATOM 663 C CA . LEU A 1 83 ? -5.254 12.752 21.416 1.00 93.25 83 LEU A CA 1
ATOM 664 C C . LEU A 1 83 ? -5.595 11.356 21.952 1.00 93.25 83 LEU A C 1
ATOM 666 O O . LEU A 1 83 ? -6.388 11.243 22.888 1.00 93.25 83 LEU A O 1
ATOM 670 N N . MET A 1 84 ? -4.980 10.309 21.400 1.00 92.62 84 MET A N 1
ATOM 671 C CA . MET A 1 84 ? -5.225 8.915 21.792 1.00 92.62 84 MET A CA 1
ATOM 672 C C . MET A 1 84 ? -4.742 8.604 23.214 1.00 92.62 84 MET A C 1
ATOM 674 O O . MET A 1 84 ? -5.331 7.771 23.897 1.00 92.62 84 MET A O 1
ATOM 678 N N . LYS A 1 85 ? -3.672 9.263 23.673 1.00 93.81 85 LYS A N 1
ATOM 679 C CA . LYS A 1 85 ? -3.120 9.082 25.025 1.00 93.81 85 LYS A CA 1
ATOM 680 C C . LYS A 1 85 ? -3.769 9.969 26.082 1.00 93.81 85 LYS A C 1
ATOM 682 O O . LYS A 1 85 ? -3.467 9.798 27.261 1.00 93.81 85 LYS A O 1
ATOM 687 N N . SER A 1 86 ? -4.613 10.924 25.693 1.00 95.19 86 SER A N 1
ATOM 688 C CA . SER A 1 86 ? -5.273 11.791 26.667 1.00 95.19 86 SER A CA 1
ATOM 689 C C . SER A 1 86 ? -6.174 10.966 27.605 1.00 95.19 86 SER A C 1
ATOM 691 O O . SER A 1 86 ? -6.858 10.058 27.123 1.00 95.19 86 SER A O 1
ATOM 693 N N . PRO A 1 87 ? -6.214 11.268 28.920 1.00 94.19 87 PRO A N 1
ATOM 694 C CA . PRO A 1 87 ? -7.008 10.498 29.883 1.00 94.19 87 PRO A CA 1
ATOM 695 C C . PRO A 1 87 ? -8.481 10.384 29.478 1.00 94.19 87 PRO A C 1
ATOM 697 O O . PRO A 1 87 ? -9.038 9.294 29.465 1.00 94.19 87 PRO A O 1
ATOM 700 N N . SER A 1 88 ? -9.066 11.492 29.011 1.00 92.12 88 SER A N 1
ATOM 701 C CA . SER A 1 88 ? -10.447 11.532 28.519 1.00 92.12 88 SER A CA 1
ATOM 702 C C . SER A 1 88 ? -10.689 10.594 27.328 1.00 92.12 88 SER A C 1
ATOM 704 O O . SER A 1 88 ? -11.715 9.926 27.285 1.00 92.12 88 SER A O 1
ATOM 706 N N . SER A 1 89 ? -9.761 10.495 26.367 1.00 92.38 89 SER A N 1
ATOM 707 C CA . SER A 1 89 ? -9.911 9.542 25.256 1.00 92.38 89 SER A CA 1
ATOM 708 C C . SER A 1 89 ? -9.804 8.093 25.726 1.00 92.38 89 SER A C 1
ATOM 710 O O . SER A 1 89 ? -10.528 7.234 25.231 1.00 92.38 89 SER A O 1
ATOM 712 N N . GLN A 1 90 ? -8.909 7.813 26.676 1.00 94.38 90 GLN A N 1
ATOM 713 C CA . GLN A 1 90 ? -8.741 6.468 27.227 1.00 94.38 90 GLN A CA 1
ATOM 714 C C . GLN A 1 90 ? -9.973 6.019 28.011 1.00 94.38 90 GLN A C 1
ATOM 716 O O . GLN A 1 90 ? -10.406 4.885 27.843 1.00 94.38 90 GLN A O 1
ATOM 721 N N . GLU A 1 91 ? -10.563 6.904 28.814 1.00 93.62 91 GLU A N 1
ATOM 722 C CA . GLU A 1 91 ? -11.814 6.642 29.531 1.00 93.62 91 GLU A CA 1
ATOM 723 C C . GLU A 1 91 ? -12.942 6.273 28.565 1.00 93.62 91 GLU A C 1
ATOM 725 O O . GLU A 1 91 ? -13.564 5.226 28.727 1.00 93.62 91 GLU A O 1
ATOM 730 N N . VAL A 1 92 ? -13.126 7.064 27.503 1.00 93.19 92 VAL A N 1
ATOM 731 C CA . VAL A 1 92 ? -14.147 6.810 26.477 1.00 93.19 92 VAL A CA 1
ATOM 732 C C . VAL A 1 92 ? -13.911 5.480 25.749 1.00 93.19 92 VAL A C 1
ATOM 734 O O . VAL A 1 92 ? -14.852 4.723 25.521 1.00 93.19 92 VAL A O 1
ATOM 737 N N . LEU A 1 93 ? -12.662 5.152 25.400 1.00 91.44 93 LEU A N 1
ATOM 738 C CA . LEU A 1 93 ? -12.332 3.872 24.759 1.00 91.44 93 LEU A CA 1
ATOM 739 C C . LEU A 1 93 ? -12.566 2.676 25.693 1.00 91.44 93 LEU A C 1
ATOM 741 O O . LEU A 1 93 ? -13.030 1.628 25.245 1.00 91.44 93 LEU A O 1
ATOM 745 N N . LEU A 1 94 ? -12.261 2.823 26.985 1.00 92.25 94 LEU A N 1
ATOM 746 C CA . LEU A 1 94 ? -12.523 1.795 27.991 1.00 92.25 94 LEU A CA 1
ATOM 747 C C . LEU A 1 94 ? -14.024 1.593 28.212 1.00 92.25 94 LEU A C 1
ATOM 749 O O . LEU A 1 94 ? -14.465 0.452 28.328 1.00 92.25 94 LEU A O 1
ATOM 753 N N . GLU A 1 95 ? -14.805 2.671 28.256 1.00 89.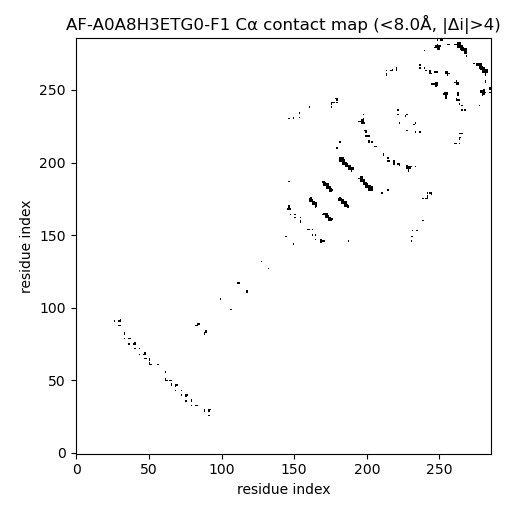75 95 GLU A N 1
ATOM 754 C CA . GLU A 1 95 ? -16.267 2.616 28.350 1.00 89.75 95 GLU A CA 1
ATOM 755 C C . GLU A 1 95 ? -16.874 1.922 27.123 1.00 89.75 95 GLU A C 1
ATOM 757 O O . GLU A 1 95 ? -17.660 0.988 27.275 1.00 89.75 95 GLU A O 1
ATOM 762 N N . ALA A 1 96 ? -16.425 2.278 25.915 1.00 86.94 96 ALA A N 1
ATOM 763 C CA . ALA A 1 96 ? -16.848 1.619 24.680 1.00 86.94 96 ALA A CA 1
ATOM 764 C C . ALA A 1 96 ? -16.497 0.117 24.669 1.00 86.94 96 ALA A C 1
ATOM 766 O O . ALA A 1 96 ? -17.316 -0.712 24.269 1.00 86.94 96 ALA A O 1
ATOM 767 N N . TYR A 1 97 ? -15.304 -0.254 25.151 1.00 86.19 97 TYR A N 1
ATOM 768 C CA . TYR A 1 97 ? -14.895 -1.656 25.271 1.00 86.19 97 TYR A CA 1
ATOM 769 C C . TYR A 1 97 ? -15.778 -2.434 26.256 1.00 86.19 97 TYR A C 1
ATOM 771 O O . TYR A 1 97 ? -16.215 -3.543 25.943 1.00 86.19 97 TYR A O 1
ATOM 779 N N . LYS A 1 98 ? -16.077 -1.849 27.425 1.00 88.38 98 LYS A N 1
ATOM 780 C CA . LYS A 1 98 ? -16.974 -2.453 28.423 1.00 88.38 98 LYS A CA 1
ATOM 781 C C . LYS A 1 98 ? -18.378 -2.652 27.862 1.00 88.38 98 LYS A C 1
ATOM 783 O O . LYS A 1 98 ? -18.875 -3.774 27.895 1.00 88.38 98 LYS A O 1
ATOM 788 N N . SER A 1 99 ? -18.953 -1.614 27.254 1.00 84.94 99 SER A N 1
ATOM 789 C CA . SER A 1 99 ? -20.283 -1.668 26.637 1.00 84.94 99 SER A CA 1
ATOM 790 C C . SER A 1 99 ? -20.383 -2.791 25.598 1.00 84.94 99 SER A C 1
ATOM 792 O O . SER A 1 99 ? -21.326 -3.583 25.622 1.00 84.94 99 SER A O 1
ATOM 794 N N . ARG A 1 100 ? -19.354 -2.941 24.750 1.00 83.62 100 ARG A N 1
ATOM 795 C CA . ARG A 1 100 ? -19.266 -4.040 23.781 1.00 83.62 100 ARG A CA 1
ATOM 796 C C . ARG A 1 100 ? -19.177 -5.416 24.441 1.00 83.62 100 ARG A C 1
ATOM 798 O O . ARG A 1 100 ? -19.787 -6.360 23.950 1.00 83.62 100 ARG A O 1
ATOM 805 N N . SER A 1 101 ? -18.413 -5.545 25.525 1.00 83.75 101 SER A N 1
ATOM 806 C CA . SER A 1 101 ? -18.288 -6.819 26.245 1.00 83.75 101 SER A CA 1
ATOM 807 C C . SER A 1 101 ? -19.578 -7.239 26.955 1.00 83.75 101 SER A C 1
ATOM 809 O O . SER A 1 101 ? -19.836 -8.432 27.084 1.00 83.75 10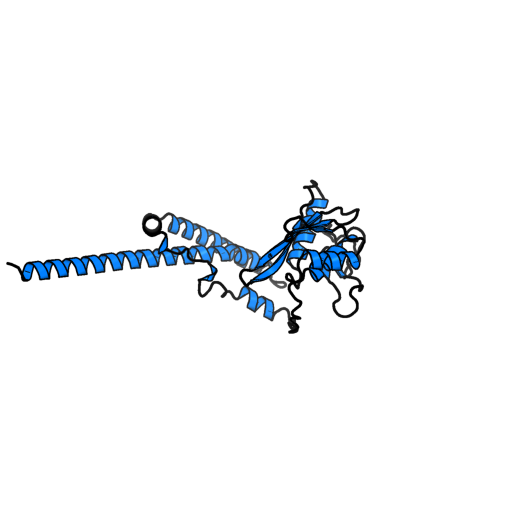1 SER A O 1
ATOM 811 N N . GLU A 1 102 ? -20.392 -6.271 27.381 1.00 87.12 102 GLU A N 1
ATOM 812 C CA . GLU A 1 102 ? -21.664 -6.502 28.071 1.00 87.12 102 GLU A CA 1
ATOM 813 C C . GLU A 1 102 ? -22.813 -6.803 27.094 1.00 87.12 102 GLU A C 1
ATOM 815 O O . GLU A 1 102 ? -23.712 -7.566 27.437 1.00 87.12 102 GLU A O 1
ATOM 820 N N . ASN A 1 103 ? -22.762 -6.271 25.865 1.00 82.56 103 ASN A N 1
ATOM 821 C CA . ASN A 1 103 ? -23.791 -6.459 24.833 1.00 82.56 103 ASN A CA 1
ATOM 822 C C . ASN A 1 103 ? -23.200 -6.920 23.481 1.00 82.56 103 ASN A C 1
ATOM 824 O O . ASN A 1 103 ? -23.266 -6.179 22.495 1.00 82.56 103 ASN A O 1
ATOM 828 N N . PRO A 1 104 ? -22.635 -8.140 23.396 1.00 72.56 104 PRO A N 1
ATOM 829 C CA . PRO A 1 104 ? -21.914 -8.602 22.208 1.00 72.56 104 PRO A CA 1
ATOM 830 C C . PRO A 1 104 ? -22.803 -8.767 20.964 1.00 72.56 104 PRO A C 1
ATOM 832 O O . PRO A 1 104 ? -22.342 -8.504 19.857 1.00 72.56 104 PRO A O 1
ATOM 835 N N . ASP A 1 105 ? -24.072 -9.153 21.133 1.00 70.88 105 ASP A N 1
ATOM 836 C CA . ASP A 1 105 ? -24.971 -9.466 20.010 1.00 70.88 105 ASP A CA 1
ATOM 837 C C . ASP A 1 105 ? -25.624 -8.220 19.380 1.00 70.88 105 ASP A C 1
ATOM 839 O O . ASP A 1 105 ? -26.056 -8.259 18.230 1.00 70.88 105 ASP A O 1
ATOM 843 N N . ASN A 1 106 ? -25.674 -7.100 20.114 1.00 73.62 106 ASN A N 1
ATOM 844 C CA . ASN A 1 106 ? -26.310 -5.851 19.669 1.00 73.62 106 ASN A CA 1
ATOM 845 C C . ASN A 1 106 ? -25.311 -4.789 19.183 1.00 73.62 106 ASN A C 1
ATOM 847 O O . ASN A 1 106 ? -25.727 -3.744 18.684 1.00 73.62 106 ASN A O 1
ATOM 851 N N . ILE A 1 107 ? -24.005 -5.027 19.330 1.00 70.00 107 ILE A N 1
ATOM 852 C CA . ILE A 1 107 ? -22.953 -4.088 18.929 1.00 70.00 107 ILE A CA 1
ATOM 853 C C . ILE A 1 107 ? -22.140 -4.736 17.809 1.00 70.00 107 ILE A C 1
ATOM 855 O O . ILE A 1 107 ? -21.141 -5.419 18.040 1.00 70.00 107 ILE A O 1
ATOM 859 N N . THR A 1 108 ? -22.590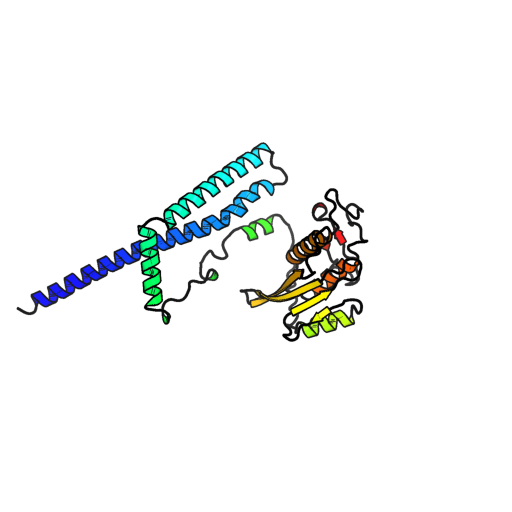 -4.531 16.571 1.00 70.19 108 THR A N 1
ATOM 860 C CA . THR A 1 108 ? -21.874 -4.988 15.377 1.00 70.19 108 THR A CA 1
ATOM 861 C C . THR A 1 108 ? -20.618 -4.157 15.152 1.00 70.19 108 THR A C 1
ATOM 863 O O . THR A 1 108 ? -20.654 -2.929 15.265 1.00 70.19 108 THR A O 1
ATOM 866 N N . ASP A 1 109 ? -19.520 -4.815 14.778 1.00 67.50 109 ASP A N 1
ATOM 867 C CA . ASP A 1 109 ? -18.312 -4.115 14.351 1.00 67.50 109 ASP A CA 1
ATOM 868 C C . ASP A 1 109 ? -18.616 -3.214 13.157 1.00 67.50 109 ASP A C 1
ATOM 870 O O . ASP A 1 109 ? -19.190 -3.642 12.154 1.00 67.50 109 ASP A O 1
ATOM 874 N N . TRP A 1 110 ? -18.203 -1.957 13.273 1.00 66.12 110 TRP A N 1
ATOM 875 C CA . TRP A 1 110 ? -18.324 -1.011 12.183 1.00 66.12 110 TRP A CA 1
ATOM 876 C C . TRP A 1 110 ? -17.319 -1.382 11.088 1.00 66.12 110 TRP A C 1
ATOM 878 O O . TRP A 1 110 ? -16.101 -1.274 11.271 1.00 66.12 110 TRP A O 1
ATOM 888 N N . LEU A 1 111 ? -17.831 -1.866 9.957 1.00 66.81 111 LEU A N 1
ATOM 889 C CA . LEU A 1 111 ? -17.001 -2.208 8.808 1.00 66.81 111 LEU A CA 1
ATOM 890 C C . LEU A 1 111 ? -16.573 -0.927 8.107 1.00 66.81 111 LEU A C 1
ATOM 892 O O . LEU A 1 111 ? -17.339 0.021 7.972 1.00 66.81 111 LEU A O 1
ATOM 896 N N . ALA A 1 112 ? -15.344 -0.913 7.609 1.00 59.59 112 ALA A N 1
ATOM 897 C CA . ALA A 1 112 ? -14.790 0.271 6.971 1.00 59.59 112 ALA A CA 1
ATOM 898 C C . ALA A 1 112 ? -15.623 0.732 5.750 1.00 59.59 112 ALA A C 1
ATOM 900 O O . ALA A 1 112 ? -15.737 1.929 5.504 1.00 59.59 112 ALA A O 1
ATOM 901 N N . GLU A 1 113 ? -16.273 -0.220 5.072 1.00 60.38 113 GLU A N 1
ATOM 902 C CA . GLU A 1 113 ? -17.203 -0.043 3.945 1.00 60.38 113 GLU A CA 1
ATOM 903 C C . GLU A 1 113 ? -18.523 0.651 4.317 1.00 60.38 113 GLU A C 1
ATOM 905 O O . GLU A 1 113 ? -19.214 1.157 3.441 1.00 60.38 113 GLU A O 1
ATOM 910 N N . GLN A 1 114 ? -18.875 0.700 5.604 1.00 63.44 114 GLN A N 1
ATOM 911 C CA . GLN A 1 114 ? -20.106 1.325 6.101 1.00 63.44 114 GLN A CA 1
ATOM 912 C C . GLN A 1 114 ? -19.961 2.841 6.309 1.00 63.44 114 GLN A C 1
ATOM 914 O O . GLN A 1 114 ? -20.874 3.484 6.823 1.00 63.44 114 GLN A O 1
ATOM 919 N N . HIS A 1 115 ? -18.817 3.429 5.950 1.00 60.84 115 HIS A N 1
ATOM 920 C CA . HIS A 1 115 ? -18.655 4.879 5.944 1.00 60.84 115 HIS A CA 1
ATOM 921 C C . HIS A 1 115 ? -19.137 5.479 4.630 1.00 60.84 115 HIS A C 1
ATOM 923 O O . HIS A 1 115 ? -18.711 5.020 3.573 1.00 60.84 115 HIS A O 1
ATOM 929 N N . GLU A 1 116 ? -19.897 6.572 4.711 1.00 65.12 116 GLU A N 1
ATOM 930 C CA . GLU A 1 116 ? -20.361 7.339 3.545 1.00 65.12 116 GLU A CA 1
ATOM 931 C C . GLU A 1 116 ? -19.189 7.677 2.603 1.00 65.12 116 GLU A C 1
ATOM 933 O O . GLU A 1 116 ? -19.225 7.354 1.422 1.00 65.12 116 GLU A O 1
ATOM 938 N N . ASP A 1 117 ? -18.072 8.155 3.164 1.00 57.44 117 ASP A N 1
ATOM 939 C CA . ASP A 1 117 ? -16.874 8.501 2.384 1.00 57.44 117 ASP A CA 1
ATOM 940 C C . ASP A 1 117 ? -15.844 7.363 2.186 1.00 57.44 117 ASP A C 1
ATOM 942 O O . ASP A 1 117 ? -14.672 7.642 1.921 1.00 57.44 117 ASP A O 1
ATOM 946 N N . TRP A 1 118 ? -16.181 6.079 2.388 1.00 58.25 118 TRP A N 1
ATOM 947 C CA . TRP A 1 118 ? -15.179 5.003 2.216 1.00 58.25 118 TRP A CA 1
ATOM 948 C C . TRP A 1 118 ? -14.635 4.946 0.782 1.00 58.25 118 TRP A C 1
ATOM 950 O O . TRP A 1 118 ? -13.447 4.683 0.578 1.00 58.25 118 TRP A O 1
ATOM 960 N N . PHE A 1 119 ? -15.494 5.259 -0.192 1.00 54.31 119 PHE A N 1
ATOM 961 C CA . PHE A 1 119 ? -15.138 5.368 -1.606 1.00 54.31 119 PHE A CA 1
ATOM 962 C C . PHE A 1 119 ? -14.856 6.807 -2.066 1.00 54.31 119 PHE A C 1
ATOM 964 O O . PHE A 1 119 ? -14.227 6.986 -3.110 1.00 54.31 119 PHE A O 1
ATOM 971 N N . ASP A 1 120 ? -15.233 7.828 -1.291 1.00 57.31 120 ASP A N 1
ATOM 972 C CA . ASP A 1 120 ? -15.006 9.225 -1.667 1.00 57.31 120 ASP A CA 1
ATOM 973 C C . ASP A 1 120 ? -13.587 9.681 -1.319 1.00 57.31 120 ASP A C 1
ATOM 975 O O . ASP A 1 120 ? -13.318 10.365 -0.329 1.00 57.31 120 ASP A O 1
ATOM 979 N N . LYS A 1 121 ? -12.647 9.352 -2.211 1.00 51.84 121 LYS A N 1
ATOM 980 C CA . LYS A 1 121 ? -11.491 10.215 -2.479 1.00 51.84 121 LYS A CA 1
ATOM 981 C C . LYS A 1 121 ? -11.259 10.378 -3.984 1.00 51.84 121 LYS A C 1
ATOM 983 O O . LYS A 1 121 ? -11.325 9.399 -4.727 1.00 51.84 121 LYS A O 1
ATOM 988 N N . PRO A 1 122 ? -10.844 11.579 -4.435 1.00 42.19 122 PRO A N 1
ATOM 989 C CA . PRO A 1 122 ? -10.615 11.920 -5.844 1.00 42.19 122 PRO A CA 1
ATOM 990 C C . PRO A 1 122 ? -9.396 11.219 -6.470 1.00 42.19 122 PRO A C 1
ATOM 992 O O . PRO A 1 122 ? -9.043 11.508 -7.607 1.00 42.19 122 PRO A O 1
ATOM 995 N N . PHE A 1 123 ? -8.756 10.272 -5.775 1.00 40.00 123 PHE A N 1
ATOM 996 C CA . PHE A 1 123 ? -7.566 9.578 -6.272 1.00 40.00 123 PHE A CA 1
ATOM 997 C C . PHE A 1 123 ? -7.841 8.781 -7.556 1.00 40.00 123 PHE A C 1
ATOM 999 O O . PHE A 1 123 ? -6.972 8.690 -8.417 1.00 40.00 123 PHE A O 1
ATOM 1006 N N . MET A 1 124 ? -9.058 8.251 -7.720 1.00 35.31 124 MET A N 1
ATOM 1007 C CA . MET A 1 124 ? -9.438 7.535 -8.944 1.00 35.31 124 MET A CA 1
ATOM 1008 C C . MET A 1 124 ? -9.964 8.472 -10.041 1.00 35.31 124 MET A C 1
ATOM 1010 O O . MET A 1 124 ? -9.644 8.275 -11.209 1.00 35.31 124 MET A O 1
ATOM 1014 N N . SER A 1 125 ? -10.685 9.536 -9.670 1.00 37.41 125 SER A N 1
ATOM 1015 C CA . SER A 1 125 ? -11.240 10.519 -10.616 1.00 37.41 125 SER A CA 1
ATOM 1016 C C . SER A 1 125 ? -10.158 11.380 -11.287 1.00 37.41 125 SER A C 1
ATOM 1018 O O . SER A 1 125 ? -10.302 11.759 -12.447 1.00 37.41 125 SER A O 1
ATOM 1020 N N . GLU A 1 126 ? -9.079 11.723 -10.578 1.00 39.50 126 GLU A N 1
ATOM 1021 C CA . GLU A 1 126 ? -8.019 12.592 -11.113 1.00 39.50 126 GLU A CA 1
ATOM 1022 C C . GLU A 1 126 ? -7.037 11.821 -12.017 1.00 39.50 126 GLU A C 1
ATOM 1024 O O . GLU A 1 126 ? -6.607 12.352 -13.037 1.00 39.50 126 GLU A O 1
ATOM 1029 N N . LEU A 1 127 ? -6.782 10.529 -11.746 1.00 38.34 127 LEU A N 1
ATOM 1030 C CA . LEU A 1 127 ? -6.027 9.650 -12.658 1.00 38.34 127 LEU A CA 1
ATOM 1031 C C . LEU A 1 127 ? -6.791 9.317 -13.954 1.00 38.34 127 LEU A C 1
ATOM 1033 O O . LEU A 1 127 ? -6.178 9.016 -14.980 1.00 38.34 127 LEU A O 1
ATOM 1037 N N . GLN A 1 128 ? -8.125 9.363 -13.923 1.00 39.75 128 GLN A N 1
ATOM 1038 C CA . GLN A 1 128 ? -8.961 9.124 -15.103 1.00 39.75 128 GLN A CA 1
ATOM 1039 C C . GLN A 1 128 ? -8.973 10.307 -16.079 1.00 39.75 128 GLN A C 1
ATOM 1041 O O . GLN A 1 128 ? -9.201 10.100 -17.269 1.00 39.75 128 GLN A O 1
ATOM 1046 N N . LYS A 1 129 ? -8.704 11.537 -15.619 1.00 39.31 129 LYS A N 1
ATOM 1047 C CA . LYS A 1 129 ? -8.744 12.730 -16.483 1.00 39.31 129 LYS A CA 1
ATOM 1048 C C . LYS A 1 129 ? -7.467 12.955 -17.292 1.00 39.31 129 LYS A C 1
ATOM 1050 O O . LYS A 1 129 ? -7.568 13.462 -18.404 1.00 39.31 129 LYS A O 1
ATOM 1055 N N . ASP A 1 130 ? -6.309 12.531 -16.791 1.00 35.84 130 ASP A N 1
ATOM 1056 C CA . ASP A 1 130 ? -5.017 12.793 -17.451 1.00 35.84 130 ASP A CA 1
ATOM 1057 C C . ASP A 1 130 ? -4.552 11.693 -18.411 1.00 35.84 130 ASP A C 1
ATOM 1059 O O . ASP A 1 130 ? -3.568 11.863 -19.128 1.00 35.84 130 ASP A O 1
ATOM 1063 N N . THR A 1 131 ? -5.245 10.553 -18.459 1.00 34.00 131 THR A N 1
ATOM 1064 C CA . THR A 1 131 ? -4.767 9.407 -19.243 1.00 34.00 131 THR A CA 1
ATOM 1065 C C . THR A 1 131 ? -5.489 9.203 -20.572 1.00 34.00 131 THR A C 1
ATOM 1067 O O . THR A 1 131 ? -4.986 8.448 -21.396 1.00 34.00 131 THR A O 1
ATOM 1070 N N . GLY A 1 132 ? -6.601 9.899 -20.850 1.00 32.44 132 GLY A N 1
ATOM 1071 C CA . GLY A 1 132 ? -7.239 9.880 -22.176 1.00 32.44 132 GLY A CA 1
ATOM 1072 C C . GLY A 1 132 ? -7.532 8.476 -22.728 1.00 32.44 132 GLY A C 1
ATOM 1073 O O . GLY A 1 132 ? -7.584 8.298 -23.944 1.00 32.44 132 GLY A O 1
ATOM 1074 N N . TYR A 1 133 ? -7.683 7.473 -21.858 1.00 31.30 133 TYR A N 1
ATOM 1075 C CA . TYR A 1 133 ? -8.043 6.120 -22.259 1.00 31.30 133 TYR A CA 1
ATOM 1076 C C . TYR A 1 133 ? -9.557 5.985 -22.203 1.00 31.30 133 TYR A C 1
ATOM 1078 O O . TYR A 1 133 ? -10.152 5.905 -21.129 1.00 31.30 133 TYR A O 1
ATOM 1086 N N . ASP A 1 134 ? -10.156 5.951 -23.390 1.00 28.03 134 ASP A N 1
ATOM 1087 C CA . ASP A 1 134 ? -11.502 5.441 -23.612 1.00 28.03 134 ASP A CA 1
ATOM 1088 C C . ASP A 1 134 ? -11.579 4.028 -23.012 1.00 28.03 134 ASP A C 1
ATOM 1090 O O . ASP A 1 134 ? -10.949 3.083 -23.502 1.00 28.03 134 ASP A O 1
ATOM 1094 N N . LEU A 1 135 ? -12.307 3.888 -21.903 1.00 34.78 135 LEU A N 1
ATOM 1095 C CA . LEU A 1 135 ? -12.733 2.588 -21.405 1.00 34.78 135 LEU A CA 1
ATOM 1096 C C . LEU A 1 135 ? -13.811 2.091 -22.359 1.00 34.78 135 LEU A C 1
ATOM 1098 O O . LEU A 1 135 ? -15.001 2.334 -22.167 1.00 34.78 135 LEU A O 1
ATOM 1102 N N . ASP A 1 136 ? -13.353 1.413 -23.406 1.00 31.42 136 ASP A N 1
ATOM 1103 C CA . ASP A 1 136 ? -14.193 0.645 -24.307 1.00 31.42 136 ASP A CA 1
ATOM 1104 C C . ASP A 1 136 ? -15.049 -0.304 -23.453 1.00 31.42 136 ASP A C 1
ATOM 1106 O O . ASP A 1 136 ? -14.539 -1.204 -22.771 1.00 31.42 136 ASP A O 1
ATOM 1110 N N . GLN A 1 137 ? -16.355 -0.032 -23.440 1.00 36.91 137 GLN A N 1
ATOM 1111 C CA . GLN A 1 137 ? -17.398 -0.792 -22.761 1.00 36.91 137 GLN A CA 1
ATOM 1112 C C . GLN A 1 137 ? -17.584 -2.141 -23.453 1.00 36.91 137 GLN A C 1
ATOM 1114 O O . GLN A 1 137 ? -18.602 -2.413 -24.085 1.00 36.91 137 GLN A O 1
ATOM 1119 N N . ASN A 1 138 ? -16.593 -3.012 -23.328 1.00 32.34 138 ASN A N 1
ATOM 1120 C CA . ASN A 1 138 ? -16.779 -4.417 -23.626 1.00 32.34 138 ASN A CA 1
ATOM 1121 C C . ASN A 1 138 ? -16.369 -5.235 -22.409 1.00 32.34 138 ASN A C 1
ATOM 1123 O O . ASN A 1 138 ? -15.375 -5.965 -22.390 1.00 32.34 138 ASN A O 1
ATOM 1127 N N . GLU A 1 139 ? -17.188 -5.076 -21.371 1.00 39.31 139 GLU A N 1
ATOM 1128 C CA . GLU A 1 139 ? -17.444 -6.089 -20.357 1.00 39.31 139 GLU A CA 1
ATOM 1129 C C . GLU A 1 139 ? -18.001 -7.327 -21.077 1.00 39.31 139 GLU A C 1
ATOM 1131 O O . GLU A 1 139 ? -19.195 -7.620 -21.082 1.00 39.31 139 GLU A O 1
ATOM 1136 N N . THR A 1 140 ? -17.125 -8.056 -21.774 1.00 33.81 140 THR A N 1
ATOM 1137 C CA . THR A 1 140 ? -17.469 -9.385 -22.251 1.00 33.81 140 THR A CA 1
ATOM 1138 C C . THR A 1 140 ? -17.509 -10.272 -21.023 1.00 33.81 140 THR A C 1
ATOM 1140 O O . THR A 1 140 ? -16.491 -10.759 -20.534 1.00 33.81 140 THR A O 1
ATOM 1143 N N . THR A 1 141 ? -18.726 -10.435 -20.525 1.00 40.00 141 THR A N 1
ATOM 1144 C CA . THR A 1 141 ? -19.170 -11.446 -19.581 1.00 40.00 141 THR A CA 1
ATOM 1145 C C . THR A 1 141 ? -18.644 -12.804 -20.056 1.00 40.00 141 THR A C 1
ATOM 1147 O O . THR A 1 141 ? -19.238 -13.459 -20.910 1.00 40.00 141 THR A O 1
ATOM 1150 N N . ARG A 1 142 ? -17.479 -13.224 -19.558 1.00 37.38 142 ARG A N 1
ATOM 1151 C CA . ARG A 1 142 ? -16.987 -14.593 -19.722 1.00 37.38 142 ARG A CA 1
ATOM 1152 C C . ARG A 1 142 ? -17.164 -15.305 -18.393 1.00 37.38 142 ARG A C 1
ATOM 1154 O O . ARG A 1 142 ? -16.437 -15.077 -17.437 1.00 37.38 142 ARG A O 1
ATOM 1161 N N . THR A 1 143 ? -18.238 -16.087 -18.388 1.00 39.12 143 THR A N 1
ATOM 1162 C CA . THR A 1 143 ? -18.613 -17.182 -17.491 1.00 39.12 143 THR A CA 1
ATOM 1163 C C . THR A 1 143 ? -17.527 -17.629 -16.518 1.00 39.12 143 THR A C 1
ATOM 1165 O O . THR A 1 143 ? -16.441 -18.032 -16.934 1.00 39.12 143 THR A O 1
ATOM 1168 N N . SER A 1 144 ? -17.895 -17.628 -15.234 1.00 42.56 144 SER A N 1
ATOM 1169 C CA . SER A 1 144 ? -17.231 -18.304 -14.117 1.00 42.56 144 SER A CA 1
ATOM 1170 C C . SER A 1 144 ? -16.913 -19.754 -14.485 1.00 42.56 144 SER A C 1
ATOM 1172 O O . SER A 1 144 ? -17.730 -20.655 -14.309 1.00 42.56 144 SER A O 1
ATOM 1174 N N . THR A 1 145 ? -15.746 -19.947 -15.073 1.00 53.97 145 THR A N 1
ATOM 1175 C CA . THR A 1 145 ? -15.175 -21.247 -15.409 1.00 53.97 145 THR A CA 1
ATOM 1176 C C . THR A 1 145 ? -14.223 -21.553 -14.264 1.00 53.97 145 THR A C 1
ATOM 1178 O O . THR A 1 145 ? -13.472 -20.659 -13.861 1.00 53.97 145 THR A O 1
ATOM 1181 N N . SER A 1 146 ? -14.308 -22.750 -13.683 1.00 67.12 146 SER A N 1
ATOM 1182 C CA . SER A 1 146 ? -13.482 -23.117 -12.525 1.00 67.12 146 SER A CA 1
ATOM 1183 C C . SER A 1 146 ? -11.996 -22.916 -12.858 1.00 67.12 146 SER A C 1
ATOM 1185 O O . SER A 1 146 ? -11.584 -23.132 -14.001 1.00 67.12 146 SER A O 1
ATOM 1187 N N . LEU A 1 147 ? -11.177 -22.493 -11.888 1.00 74.56 147 LEU A N 1
ATOM 1188 C CA . LEU A 1 147 ? -9.741 -22.241 -12.084 1.00 74.56 147 LEU A CA 1
ATOM 1189 C C . LEU A 1 147 ? -9.032 -23.449 -12.727 1.00 74.56 147 LEU A C 1
ATOM 1191 O O . LEU A 1 147 ? -8.167 -23.277 -13.585 1.00 74.56 147 LEU A O 1
ATOM 1195 N N . GLU A 1 148 ? -9.465 -24.665 -12.394 1.00 77.12 148 GLU A N 1
ATOM 1196 C CA . GLU A 1 148 ? -9.002 -25.919 -12.998 1.00 77.12 148 GLU A CA 1
ATOM 1197 C C . GLU A 1 148 ? -9.297 -26.017 -14.503 1.00 77.12 148 GLU A C 1
ATOM 1199 O O . GLU A 1 148 ? -8.401 -26.299 -15.300 1.00 77.12 148 GLU A O 1
ATOM 1204 N N . GLU A 1 149 ? -10.534 -25.735 -14.911 1.00 78.25 149 GLU A N 1
ATOM 1205 C CA . GLU A 1 149 ? -10.974 -25.784 -16.311 1.00 78.25 149 GLU A CA 1
ATOM 1206 C C . GLU A 1 149 ? -10.236 -24.732 -17.156 1.00 78.25 149 GLU A C 1
ATOM 1208 O O . GLU A 1 149 ? -9.787 -25.003 -18.276 1.00 78.25 149 GLU A O 1
ATOM 1213 N N . ALA A 1 150 ? -10.039 -23.536 -16.594 1.00 77.69 150 ALA A N 1
ATOM 1214 C CA . ALA A 1 150 ? -9.282 -22.468 -17.233 1.00 77.69 150 ALA A CA 1
ATOM 1215 C C . ALA A 1 150 ? -7.806 -22.858 -17.426 1.00 77.69 150 ALA A C 1
ATOM 1217 O O . ALA A 1 150 ? -7.264 -22.685 -18.522 1.00 77.69 150 ALA A O 1
ATOM 1218 N N . VAL A 1 151 ? -7.165 -23.451 -16.412 1.00 81.81 151 VAL A N 1
ATOM 1219 C CA . VAL A 1 151 ? -5.780 -23.940 -16.516 1.00 81.81 151 VAL A CA 1
ATOM 1220 C C . VAL A 1 151 ? -5.662 -25.066 -17.545 1.00 81.81 151 VAL A C 1
ATOM 1222 O O . VAL A 1 151 ? -4.739 -25.043 -18.360 1.00 81.81 151 VAL A O 1
ATOM 1225 N N . GLN A 1 152 ? -6.605 -26.009 -17.581 1.00 80.62 152 GLN A N 1
ATOM 1226 C CA . GLN A 1 152 ? -6.588 -27.118 -18.538 1.00 80.62 152 GLN A CA 1
ATOM 1227 C C . GLN A 1 152 ? -6.747 -26.637 -19.990 1.00 80.62 152 GLN A C 1
ATOM 1229 O O . GLN A 1 152 ? -6.047 -27.110 -20.895 1.00 80.62 152 GLN A O 1
ATOM 1234 N N . SER A 1 153 ? -7.620 -25.651 -20.222 1.00 80.69 153 SER A N 1
ATOM 1235 C CA . SER A 1 153 ? -7.774 -25.023 -21.541 1.00 80.69 153 SER A CA 1
ATOM 1236 C C . SER A 1 153 ? -6.498 -24.297 -21.990 1.00 80.69 153 SER A C 1
ATOM 1238 O O . SER A 1 153 ? -6.105 -24.362 -23.161 1.00 80.69 153 SER A O 1
ATOM 1240 N N . PHE A 1 154 ? -5.795 -23.670 -21.042 1.00 80.50 154 PHE A N 1
ATOM 1241 C CA . PHE A 1 154 ? -4.544 -22.977 -21.306 1.00 80.50 154 PHE A CA 1
ATOM 1242 C C . PHE A 1 154 ? -3.407 -23.955 -21.609 1.00 80.50 154 PHE A C 1
ATOM 1244 O O . PHE A 1 154 ? -2.702 -23.760 -22.594 1.00 80.50 154 PHE A O 1
ATOM 1251 N N . GLN A 1 155 ? -3.265 -25.031 -20.828 1.00 81.50 155 GLN A N 1
ATOM 1252 C CA . GLN A 1 155 ? -2.264 -26.083 -21.050 1.00 81.50 155 GLN A CA 1
ATOM 1253 C C . GLN A 1 155 ? -2.443 -26.785 -22.398 1.00 81.50 155 GLN A C 1
ATOM 1255 O O . GLN A 1 155 ? -1.460 -27.105 -23.059 1.00 81.50 155 GLN A O 1
ATOM 1260 N N . SER A 1 156 ? -3.690 -26.962 -22.843 1.00 79.81 156 SER A N 1
ATOM 1261 C CA . SER A 1 156 ? -3.984 -27.511 -24.174 1.00 79.81 156 SER A CA 1
ATOM 1262 C C . SER A 1 156 ? -3.458 -26.611 -25.300 1.00 79.81 156 SER A C 1
ATOM 1264 O O . SER A 1 156 ? -3.065 -27.101 -26.355 1.00 79.81 156 SER A O 1
ATOM 1266 N N . SER A 1 157 ? -3.430 -25.296 -25.065 1.00 76.00 157 SER A N 1
ATOM 1267 C CA . SER A 1 157 ? -2.938 -24.291 -26.018 1.00 76.00 157 SER A CA 1
ATOM 1268 C C . SER A 1 157 ? -1.442 -23.979 -25.847 1.00 76.00 157 SER A C 1
ATOM 1270 O O . SER A 1 157 ? -0.806 -23.494 -26.777 1.00 76.00 157 SER A O 1
ATOM 1272 N N . HIS A 1 158 ? -0.879 -24.255 -24.667 1.00 74.50 158 HIS A N 1
ATOM 1273 C CA . HIS A 1 158 ? 0.506 -23.978 -24.284 1.00 74.50 158 HIS A CA 1
ATOM 1274 C C . HIS A 1 158 ? 1.092 -25.183 -23.527 1.00 74.50 158 HIS A C 1
ATOM 1276 O O . HIS A 1 158 ? 1.222 -25.133 -22.300 1.00 74.50 158 HIS A O 1
ATOM 1282 N N . PRO A 1 159 ? 1.468 -26.267 -24.231 1.00 74.19 159 PRO A N 1
ATOM 1283 C CA . PRO A 1 159 ? 1.967 -27.491 -23.595 1.00 74.19 159 PRO A CA 1
ATOM 1284 C C . PRO A 1 159 ? 3.292 -27.282 -22.842 1.00 74.19 159 PRO A C 1
ATOM 1286 O O . PRO A 1 159 ? 3.623 -28.045 -21.938 1.00 74.19 159 PRO A O 1
ATOM 1289 N N . ASP A 1 160 ? 4.030 -26.221 -23.176 1.00 72.75 160 ASP A N 1
ATOM 1290 C CA . ASP A 1 160 ? 5.310 -25.876 -22.554 1.00 72.75 160 ASP A CA 1
ATOM 1291 C C . ASP A 1 160 ? 5.149 -25.194 -21.179 1.00 72.75 160 ASP A C 1
ATOM 1293 O O . ASP A 1 160 ? 6.122 -25.036 -20.433 1.00 72.75 160 ASP A O 1
ATOM 1297 N N . ALA A 1 161 ? 3.927 -24.776 -20.822 1.00 76.25 161 ALA A N 1
ATOM 1298 C CA . ALA A 1 161 ? 3.637 -24.104 -19.562 1.00 76.25 161 ALA A CA 1
ATOM 1299 C C . ALA A 1 161 ? 3.493 -25.112 -18.410 1.00 76.25 161 ALA A C 1
ATOM 1301 O O . ALA A 1 161 ? 2.546 -25.897 -18.341 1.00 76.25 161 ALA A O 1
ATOM 1302 N N . LYS A 1 162 ? 4.416 -25.054 -17.445 1.00 82.62 162 LYS A N 1
ATOM 1303 C CA . LYS A 1 162 ? 4.376 -25.884 -16.234 1.00 82.62 162 LYS A CA 1
ATOM 1304 C C . LYS A 1 162 ? 3.458 -25.251 -15.190 1.00 82.62 162 LYS A C 1
ATOM 1306 O O . LYS A 1 162 ? 3.900 -24.410 -14.406 1.00 82.62 162 LYS A O 1
ATOM 1311 N N . ILE A 1 163 ? 2.191 -25.666 -15.193 1.00 83.69 163 ILE A N 1
ATOM 1312 C CA . ILE A 1 163 ? 1.168 -25.208 -14.243 1.00 83.69 163 ILE A CA 1
ATOM 1313 C C . ILE A 1 163 ? 0.693 -26.390 -13.397 1.00 83.69 163 ILE A C 1
ATOM 1315 O O . ILE A 1 163 ? 0.335 -27.431 -13.942 1.00 83.69 163 ILE A O 1
ATOM 1319 N N . VAL A 1 164 ? 0.687 -26.234 -12.076 1.00 82.44 164 VAL A N 1
ATOM 1320 C CA . VAL A 1 164 ? 0.179 -27.230 -11.125 1.00 82.44 164 VAL A CA 1
ATOM 1321 C C . VAL A 1 164 ? -0.943 -26.592 -10.318 1.00 82.44 164 VAL A C 1
ATOM 1323 O O . VAL A 1 164 ? -0.710 -25.602 -9.631 1.00 82.44 164 VAL A O 1
ATOM 1326 N N . VAL A 1 165 ? -2.154 -27.142 -10.396 1.00 82.56 165 VAL A N 1
ATOM 1327 C CA . VAL A 1 165 ? -3.280 -26.713 -9.552 1.00 82.56 165 VAL A CA 1
ATOM 1328 C C . VAL A 1 165 ? -3.230 -27.482 -8.232 1.00 82.56 165 VAL A C 1
ATOM 1330 O O . VAL A 1 165 ? -2.965 -28.685 -8.226 1.00 82.56 165 VAL A O 1
ATOM 1333 N N . GLN A 1 166 ? -3.416 -26.791 -7.109 1.00 76.50 166 GLN A N 1
ATOM 1334 C CA . GLN A 1 166 ? -3.453 -27.413 -5.786 1.00 76.50 166 GLN A CA 1
ATOM 1335 C C . GLN A 1 166 ? -4.823 -28.042 -5.506 1.00 76.50 166 GLN A C 1
ATOM 1337 O O . GLN A 1 166 ? -5.832 -27.623 -6.062 1.00 76.50 166 GLN A O 1
ATOM 1342 N N . ALA A 1 167 ? -4.859 -29.033 -4.610 1.00 58.78 167 ALA A N 1
ATOM 1343 C CA . ALA A 1 167 ? -6.018 -29.901 -4.366 1.00 58.78 167 ALA A CA 1
ATOM 1344 C C . ALA A 1 167 ? -7.309 -29.186 -3.909 1.00 58.78 167 ALA A C 1
ATOM 1346 O O . ALA A 1 167 ? -8.374 -29.792 -3.948 1.00 58.78 167 ALA A O 1
ATOM 1347 N N . GLU A 1 168 ? -7.222 -27.926 -3.472 1.00 60.88 168 GLU A N 1
ATOM 1348 C CA . GLU A 1 168 ? -8.375 -27.111 -3.064 1.00 60.88 168 GLU A CA 1
ATOM 1349 C C . GLU A 1 168 ? -8.986 -26.296 -4.221 1.00 60.88 168 GLU A C 1
ATOM 1351 O O . GLU A 1 168 ? -9.948 -25.569 -4.005 1.00 60.88 168 GLU A O 1
ATOM 1356 N N . GLY A 1 169 ? -8.441 -26.380 -5.443 1.00 64.50 169 GLY A N 1
ATOM 1357 C CA . GLY A 1 169 ? -9.026 -25.788 -6.655 1.00 64.50 169 GLY A CA 1
ATOM 1358 C C . GLY A 1 169 ? -8.972 -24.256 -6.755 1.00 64.50 169 GLY A C 1
ATOM 1359 O O . GLY A 1 169 ? -9.288 -23.711 -7.806 1.00 64.50 169 GLY A O 1
ATOM 1360 N N . HIS A 1 170 ? -8.534 -23.549 -5.706 1.00 74.06 170 HIS A N 1
ATOM 1361 C CA . HIS A 1 170 ? -8.456 -22.077 -5.656 1.00 74.06 170 HIS A CA 1
ATOM 1362 C C . HIS A 1 170 ? -7.034 -21.510 -5.804 1.00 74.06 170 HIS A C 1
ATOM 1364 O O . HIS A 1 170 ? -6.838 -20.291 -5.817 1.00 74.06 170 HIS A O 1
ATOM 1370 N N . GLU A 1 171 ? -6.027 -22.379 -5.910 1.00 83.50 171 GLU A N 1
ATOM 1371 C CA . GLU A 1 171 ? -4.622 -21.991 -6.022 1.00 83.50 171 GLU A CA 1
ATOM 1372 C C . GLU A 1 171 ? -3.929 -22.759 -7.155 1.00 83.50 171 GLU A C 1
ATOM 1374 O O . GLU A 1 171 ? -4.008 -23.986 -7.240 1.00 83.50 171 GLU A O 1
ATOM 1379 N N . ALA A 1 172 ? -3.203 -22.037 -8.011 1.00 85.31 172 ALA A N 1
ATOM 1380 C CA . ALA A 1 172 ? -2.332 -22.605 -9.036 1.00 85.31 172 ALA A CA 1
ATOM 1381 C C . ALA A 1 172 ? -0.893 -22.116 -8.879 1.00 85.31 172 ALA A C 1
ATOM 1383 O O . ALA A 1 172 ? -0.636 -20.974 -8.511 1.00 85.31 172 ALA A O 1
ATOM 1384 N N . GLN A 1 173 ? 0.064 -22.970 -9.216 1.00 86.62 173 GLN A N 1
ATOM 1385 C CA . GLN A 1 173 ? 1.478 -22.640 -9.285 1.00 86.62 173 GLN A CA 1
ATOM 1386 C C . GLN A 1 173 ? 1.951 -22.673 -10.733 1.00 86.62 173 GLN A C 1
ATOM 1388 O O . GLN A 1 173 ? 1.773 -23.672 -11.424 1.00 86.62 173 GLN A O 1
ATOM 1393 N N . TYR A 1 174 ? 2.571 -21.588 -11.181 1.00 87.94 174 TYR A N 1
ATOM 1394 C CA . TYR A 1 174 ? 3.154 -21.426 -12.505 1.00 87.94 174 TYR A CA 1
ATOM 1395 C C . TYR A 1 174 ? 4.678 -21.353 -12.385 1.00 87.94 174 TYR A C 1
ATOM 1397 O O . TYR A 1 174 ? 5.212 -20.473 -11.709 1.00 87.94 174 TYR A O 1
ATOM 1405 N N . MET A 1 175 ? 5.392 -22.247 -13.068 1.00 83.88 175 MET A N 1
ATOM 1406 C CA . MET A 1 175 ? 6.856 -22.259 -13.090 1.00 83.88 175 MET A CA 1
ATOM 1407 C C . MET A 1 175 ? 7.382 -21.731 -14.426 1.00 83.88 175 MET A C 1
ATOM 1409 O O . MET A 1 175 ? 7.098 -22.297 -15.484 1.00 83.88 175 MET A O 1
ATOM 1413 N N . LEU A 1 176 ? 8.189 -20.666 -14.379 1.00 84.19 176 LEU A N 1
ATOM 1414 C CA . LEU A 1 176 ? 8.905 -20.189 -15.560 1.00 84.19 176 LEU A CA 1
ATOM 1415 C C . LEU A 1 176 ? 10.010 -21.175 -15.970 1.00 84.19 176 LEU A C 1
ATOM 1417 O O . LEU A 1 176 ? 10.673 -21.755 -15.104 1.00 84.19 176 LEU A O 1
ATOM 1421 N N . PRO A 1 177 ? 10.246 -21.353 -17.282 1.00 80.69 177 PRO A N 1
ATOM 1422 C CA . PRO A 1 177 ? 11.300 -22.228 -17.772 1.00 80.69 177 PRO A CA 1
ATOM 1423 C C . PRO A 1 177 ? 12.702 -21.696 -17.424 1.00 80.69 177 PRO A C 1
ATOM 1425 O O . PRO A 1 177 ? 12.901 -20.530 -17.063 1.00 80.69 177 PRO A O 1
ATOM 1428 N N . SER A 1 178 ? 13.698 -22.576 -17.542 1.00 76.62 178 SER A N 1
ATOM 1429 C CA . SER A 1 178 ? 15.113 -22.204 -17.448 1.00 76.62 178 SER A CA 1
ATOM 1430 C C . SER A 1 178 ? 15.447 -21.137 -18.505 1.00 76.62 178 SER A C 1
ATOM 1432 O O . SER A 1 178 ? 14.953 -21.251 -19.630 1.00 76.62 178 SER A O 1
ATOM 1434 N N . PRO A 1 179 ? 16.240 -20.090 -18.195 1.00 73.06 179 PRO A N 1
ATOM 1435 C CA . PRO A 1 179 ? 17.100 -19.908 -17.014 1.00 73.06 179 PRO A CA 1
ATOM 1436 C C . PRO A 1 179 ? 16.488 -19.087 -15.860 1.00 73.06 179 PRO A C 1
ATOM 1438 O O . PRO A 1 179 ? 17.199 -18.755 -14.911 1.00 73.06 179 PRO A O 1
ATOM 1441 N N . ALA A 1 180 ? 15.210 -18.698 -15.940 1.00 76.25 180 ALA A N 1
ATOM 1442 C CA . ALA A 1 180 ? 14.573 -17.901 -14.888 1.00 76.25 180 ALA A CA 1
ATOM 1443 C C . ALA A 1 180 ? 14.185 -18.759 -13.673 1.00 76.25 180 ALA A C 1
ATOM 1445 O O . ALA A 1 180 ? 14.422 -18.339 -12.547 1.00 76.25 180 ALA A O 1
ATOM 1446 N N . GLU A 1 181 ? 13.607 -19.947 -13.907 1.00 82.25 181 GLU A N 1
ATOM 1447 C CA . GLU A 1 181 ? 13.223 -20.928 -12.868 1.00 82.25 181 GLU A CA 1
ATOM 1448 C C . GLU A 1 181 ? 12.428 -20.326 -11.689 1.00 82.25 181 GLU A C 1
ATOM 1450 O O . GLU A 1 181 ? 12.516 -20.783 -10.550 1.00 82.25 181 GLU A O 1
ATOM 1455 N N . LEU A 1 182 ? 11.637 -19.280 -11.956 1.00 84.94 182 LEU A N 1
ATOM 1456 C CA . LEU A 1 182 ? 10.826 -18.606 -10.944 1.00 84.94 182 LEU A CA 1
ATOM 1457 C C . LEU A 1 182 ? 9.476 -19.303 -10.786 1.00 84.94 182 LEU A C 1
ATOM 1459 O O . LEU A 1 182 ? 8.793 -19.590 -11.772 1.00 84.94 182 LEU A O 1
ATOM 1463 N N . LEU A 1 183 ? 9.081 -19.516 -9.532 1.00 86.69 183 LEU A N 1
ATOM 1464 C CA . LEU A 1 183 ? 7.779 -20.054 -9.160 1.00 86.69 183 LEU A CA 1
ATOM 1465 C C . LEU A 1 183 ? 6.833 -18.917 -8.765 1.00 86.69 183 LEU A C 1
ATOM 1467 O O . LEU A 1 183 ? 7.127 -18.152 -7.844 1.00 86.69 183 LEU A O 1
ATOM 1471 N N . PHE A 1 184 ? 5.691 -18.837 -9.439 1.00 88.19 184 PHE A N 1
ATOM 1472 C CA . PHE A 1 184 ? 4.606 -17.919 -9.117 1.00 88.19 184 PHE A CA 1
ATOM 1473 C C . PHE A 1 184 ? 3.397 -18.697 -8.623 1.00 88.19 184 PHE A C 1
ATOM 1475 O O . PHE A 1 184 ? 3.027 -19.716 -9.197 1.00 88.19 184 PHE A O 1
ATOM 1482 N N . ARG A 1 185 ? 2.768 -18.194 -7.573 1.00 88.94 185 ARG A N 1
ATOM 1483 C CA . ARG A 1 185 ? 1.507 -18.676 -7.033 1.00 88.94 185 ARG A CA 1
ATOM 1484 C C . ARG A 1 185 ? 0.398 -17.730 -7.482 1.00 88.94 185 ARG A C 1
ATOM 1486 O O . ARG A 1 185 ? 0.542 -16.517 -7.380 1.00 88.94 185 ARG A O 1
ATOM 1493 N N . ILE A 1 186 ? -0.690 -18.287 -7.990 1.00 89.62 186 ILE A N 1
ATOM 1494 C CA . ILE A 1 186 ? -1.891 -17.589 -8.437 1.00 89.62 186 ILE A CA 1
ATOM 1495 C C . ILE A 1 186 ? -3.011 -18.012 -7.494 1.00 89.62 186 ILE A C 1
ATOM 1497 O O . ILE A 1 186 ? -3.365 -19.188 -7.459 1.00 89.62 186 ILE A O 1
ATOM 1501 N N . GLN A 1 187 ? -3.542 -17.066 -6.730 1.00 86.62 187 GLN A N 1
ATOM 1502 C CA . GLN A 1 187 ? -4.638 -17.291 -5.795 1.00 86.62 187 GLN A CA 1
ATOM 1503 C C . GLN A 1 187 ? -5.893 -16.584 -6.286 1.00 86.62 187 GLN A C 1
ATOM 1505 O O . GLN A 1 187 ? -5.857 -15.404 -6.646 1.00 86.62 187 GLN A O 1
ATOM 1510 N N . GLU A 1 188 ? -7.004 -17.310 -6.287 1.00 85.12 188 GLU A N 1
ATOM 1511 C CA . GLU A 1 188 ? -8.323 -16.733 -6.493 1.00 85.12 188 GLU A CA 1
ATOM 1512 C C . GLU A 1 188 ? -8.728 -15.943 -5.241 1.00 85.12 188 GLU A C 1
ATOM 1514 O O . GLU A 1 188 ? -8.906 -16.498 -4.157 1.00 85.12 188 GLU A O 1
ATOM 1519 N N . THR A 1 189 ? -8.868 -14.628 -5.374 1.00 80.19 189 THR A N 1
ATOM 1520 C CA . THR A 1 189 ? -9.324 -13.746 -4.300 1.00 80.19 189 THR A CA 1
ATOM 1521 C C . THR A 1 189 ? -10.656 -13.127 -4.679 1.00 80.19 189 THR A C 1
ATOM 1523 O O . THR A 1 189 ? -10.814 -12.566 -5.761 1.00 80.19 189 THR A O 1
ATOM 1526 N N . LYS A 1 190 ? -11.637 -13.196 -3.782 1.00 79.12 190 LYS A N 1
ATOM 1527 C CA . LYS A 1 190 ? -12.910 -12.499 -3.976 1.00 79.12 190 LYS A CA 1
ATOM 1528 C C . LYS A 1 190 ? -12.732 -11.052 -3.535 1.00 79.12 190 LYS A C 1
ATOM 1530 O O . LYS A 1 190 ? -12.467 -10.787 -2.365 1.00 79.12 190 LYS A O 1
ATOM 1535 N N . SER A 1 191 ? -12.845 -10.127 -4.484 1.00 67.62 191 SER A N 1
ATOM 1536 C CA . SER A 1 191 ? -12.954 -8.698 -4.197 1.00 67.62 191 SER A CA 1
ATOM 1537 C C . SER A 1 191 ? -14.186 -8.454 -3.316 1.00 67.62 191 SER A C 1
ATOM 1539 O O . SER A 1 191 ? -15.193 -9.145 -3.495 1.00 67.62 191 SER A O 1
ATOM 1541 N N . PRO A 1 192 ? -14.170 -7.457 -2.416 1.00 57.50 192 PRO A N 1
ATOM 1542 C CA . PRO A 1 192 ? -15.341 -7.076 -1.616 1.00 57.50 192 PRO A CA 1
ATOM 1543 C C . PRO A 1 192 ? -16.574 -6.721 -2.466 1.00 57.50 192 PRO A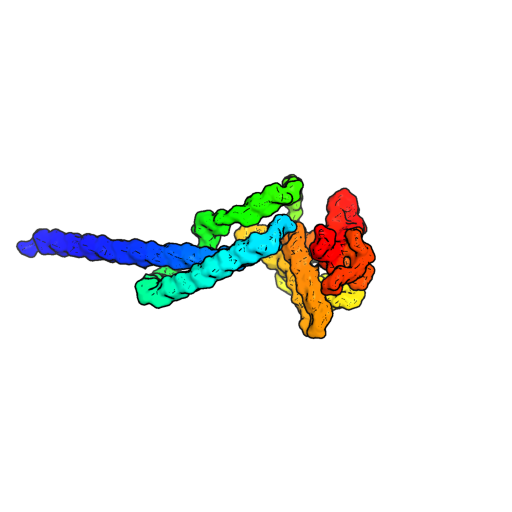 C 1
ATOM 1545 O O . PRO A 1 192 ? -17.706 -6.864 -2.021 1.00 57.50 192 PRO A O 1
ATOM 1548 N N . THR A 1 193 ? -16.376 -6.350 -3.734 1.00 63.50 193 THR A N 1
ATOM 1549 C CA . THR A 1 193 ? -17.445 -6.120 -4.720 1.00 63.50 193 THR A CA 1
ATOM 1550 C C . THR A 1 193 ? -18.059 -7.403 -5.303 1.00 63.50 193 THR A C 1
ATOM 1552 O O . THR A 1 193 ? -18.886 -7.327 -6.206 1.00 63.50 193 THR A O 1
ATOM 1555 N N . GLY A 1 194 ? -17.640 -8.586 -4.842 1.00 67.12 194 GLY A N 1
ATOM 1556 C CA . GLY A 1 194 ? -18.084 -9.892 -5.344 1.00 67.12 194 GLY A CA 1
ATOM 1557 C C . GLY A 1 194 ? -17.367 -10.367 -6.614 1.00 67.12 194 GLY A C 1
ATOM 1558 O O . GLY A 1 194 ? -17.536 -11.516 -7.018 1.00 67.12 194 GLY A O 1
ATOM 1559 N N . ASN A 1 195 ? -16.532 -9.520 -7.222 1.00 73.81 195 ASN A N 1
ATOM 1560 C CA . ASN A 1 195 ? -15.756 -9.878 -8.406 1.00 73.81 195 ASN A CA 1
ATOM 1561 C C . ASN A 1 195 ? -14.555 -10.751 -8.036 1.00 73.81 195 ASN A C 1
ATOM 1563 O O . ASN A 1 195 ? -13.815 -10.452 -7.101 1.00 73.81 195 ASN A O 1
ATOM 1567 N N . ILE A 1 196 ? -14.323 -11.807 -8.806 1.00 79.25 196 ILE A N 1
ATOM 1568 C CA . ILE A 1 196 ? -13.136 -12.647 -8.656 1.00 79.25 196 ILE A CA 1
ATOM 1569 C C . ILE A 1 196 ? -11.934 -11.905 -9.248 1.00 79.25 196 ILE A C 1
ATOM 1571 O O . ILE A 1 196 ? -11.978 -11.438 -10.387 1.00 79.25 196 ILE A O 1
ATOM 1575 N N . THR A 1 197 ? -10.858 -11.795 -8.479 1.00 83.50 197 THR A N 1
ATOM 1576 C CA . THR A 1 197 ? -9.559 -11.288 -8.922 1.00 83.50 197 THR A CA 1
ATOM 1577 C C . THR A 1 197 ? -8.491 -12.339 -8.663 1.00 83.50 197 THR A C 1
ATOM 1579 O O . THR A 1 197 ? -8.584 -13.122 -7.723 1.00 83.50 197 THR A O 1
ATOM 1582 N N . TYR A 1 198 ? -7.464 -12.371 -9.506 1.00 84.19 198 TYR A N 1
ATOM 1583 C CA . TYR A 1 198 ? -6.370 -13.327 -9.357 1.00 84.19 198 TYR A CA 1
ATOM 1584 C C . TYR A 1 198 ? -5.137 -12.614 -8.811 1.00 84.19 198 TYR A C 1
ATOM 1586 O O . TYR A 1 198 ? -4.510 -11.803 -9.505 1.00 84.19 198 TYR A O 1
ATOM 1594 N N . LEU A 1 199 ? -4.782 -12.902 -7.564 1.00 86.75 199 LEU A N 1
ATOM 1595 C CA . LEU A 1 199 ? -3.563 -12.396 -6.951 1.00 86.75 199 LEU A CA 1
ATOM 1596 C C . LEU A 1 199 ? -2.390 -13.282 -7.366 1.00 86.75 199 LEU A C 1
ATOM 1598 O O . LEU A 1 199 ? -2.453 -14.499 -7.225 1.00 86.75 199 LEU A O 1
ATOM 1602 N N . VAL A 1 200 ? -1.311 -12.673 -7.862 1.00 87.81 200 VAL A N 1
ATOM 1603 C CA . VAL A 1 200 ? -0.084 -13.400 -8.200 1.00 87.81 200 VAL A CA 1
ATOM 1604 C C . VAL A 1 200 ? 1.003 -13.037 -7.198 1.00 87.81 200 VAL A C 1
ATOM 1606 O O . VAL A 1 200 ? 1.355 -11.865 -7.072 1.00 87.81 200 VAL A O 1
ATOM 1609 N N . THR A 1 201 ? 1.547 -14.028 -6.501 1.00 87.44 201 THR A N 1
ATOM 1610 C CA . THR A 1 201 ? 2.700 -13.885 -5.606 1.00 87.44 201 THR A CA 1
ATOM 1611 C C . THR A 1 201 ? 3.871 -14.701 -6.133 1.00 87.44 201 THR A C 1
ATOM 1613 O O . THR A 1 201 ? 3.699 -15.698 -6.829 1.00 87.44 201 THR A O 1
ATOM 1616 N N . CYS A 1 202 ? 5.093 -14.271 -5.837 1.00 83.94 202 CYS A N 1
ATOM 1617 C CA . CYS A 1 202 ? 6.283 -15.031 -6.191 1.00 83.94 202 CYS A CA 1
ATOM 1618 C C . CYS A 1 202 ? 6.730 -15.873 -4.991 1.00 83.94 202 CYS A C 1
ATOM 1620 O O . CYS A 1 202 ? 7.067 -15.339 -3.935 1.00 83.94 202 CYS A O 1
ATOM 1622 N N . ASP A 1 203 ? 6.743 -17.184 -5.197 1.00 79.31 203 ASP A N 1
ATOM 1623 C CA . ASP A 1 203 ? 7.011 -18.221 -4.197 1.00 79.31 203 ASP A CA 1
ATOM 1624 C C . ASP A 1 203 ? 8.373 -18.890 -4.388 1.00 79.31 203 ASP A C 1
ATOM 1626 O O . ASP A 1 203 ? 8.728 -19.833 -3.677 1.00 79.31 203 ASP A O 1
ATOM 1630 N N . SER A 1 204 ? 9.150 -18.412 -5.362 1.00 71.19 204 SER A N 1
ATOM 1631 C CA . SER A 1 204 ? 10.507 -18.889 -5.585 1.00 71.19 204 SER A CA 1
ATOM 1632 C C . SER A 1 204 ? 11.294 -18.830 -4.267 1.00 71.19 204 SER A C 1
ATOM 1634 O O . SER A 1 204 ? 11.307 -17.772 -3.623 1.00 71.19 204 SER A O 1
ATOM 1636 N N . PRO A 1 205 ? 11.973 -19.920 -3.850 1.00 58.00 205 PRO A N 1
ATOM 1637 C CA . PRO A 1 205 ? 12.787 -19.908 -2.641 1.00 58.00 205 PRO A CA 1
ATOM 1638 C C . PRO A 1 205 ? 13.739 -18.718 -2.714 1.00 58.00 205 PRO A C 1
ATOM 1640 O O . PRO A 1 205 ? 14.290 -18.453 -3.784 1.00 58.00 205 PRO A O 1
ATOM 1643 N N . ARG A 1 206 ? 13.878 -17.973 -1.605 1.00 51.81 206 ARG A N 1
ATOM 1644 C CA . ARG A 1 206 ? 14.702 -16.756 -1.504 1.00 51.81 206 ARG A CA 1
ATOM 1645 C C . ARG A 1 206 ? 16.142 -17.060 -1.924 1.00 51.81 206 ARG A C 1
ATOM 1647 O O . ARG A 1 206 ? 17.000 -17.350 -1.096 1.00 51.81 206 ARG A O 1
ATOM 1654 N N . GLN A 1 207 ? 16.409 -16.985 -3.219 1.00 52.44 207 GLN A N 1
ATOM 1655 C CA . GLN A 1 207 ? 17.743 -17.026 -3.783 1.00 52.44 207 GLN A CA 1
ATOM 1656 C C . GLN A 1 207 ? 18.350 -15.661 -3.462 1.00 52.44 207 GLN A C 1
ATOM 1658 O O . GLN A 1 207 ? 17.983 -14.639 -4.042 1.00 52.44 207 GLN A O 1
ATOM 1663 N N . ILE A 1 208 ? 19.213 -15.638 -2.449 1.00 41.09 208 ILE A N 1
ATOM 1664 C CA . ILE A 1 208 ? 19.955 -14.455 -2.014 1.00 41.09 208 ILE A CA 1
ATOM 1665 C C . ILE A 1 208 ? 20.754 -13.939 -3.224 1.00 41.09 208 ILE A C 1
ATOM 1667 O O . ILE A 1 208 ? 21.681 -14.602 -3.680 1.00 41.09 208 ILE A O 1
ATOM 1671 N N . GLY A 1 209 ? 20.375 -12.778 -3.775 1.00 55.62 209 GLY A N 1
ATOM 1672 C CA . GLY A 1 209 ? 21.062 -12.144 -4.908 1.00 55.62 209 GLY A CA 1
ATOM 1673 C C . GLY A 1 209 ? 20.144 -11.666 -6.044 1.00 55.62 209 GLY A C 1
ATOM 1674 O O . GLY A 1 209 ? 18.987 -11.309 -5.831 1.00 55.62 209 GLY A O 1
ATOM 1675 N N . LYS A 1 210 ? 20.685 -11.635 -7.273 1.00 52.38 210 LYS A N 1
ATOM 1676 C CA . LYS A 1 210 ? 20.108 -10.981 -8.472 1.00 52.38 210 LYS A CA 1
ATOM 1677 C C . LYS A 1 210 ? 18.715 -11.492 -8.896 1.00 52.38 210 LYS A C 1
ATOM 1679 O O . LYS A 1 210 ? 17.968 -10.746 -9.517 1.00 52.38 210 LYS A O 1
ATOM 1684 N N . GLN A 1 211 ? 18.351 -12.727 -8.540 1.00 55.91 211 GLN A N 1
ATOM 1685 C CA . GLN A 1 211 ? 17.067 -13.354 -8.900 1.00 55.91 211 GLN A CA 1
ATOM 1686 C C . GLN A 1 211 ? 15.887 -12.841 -8.045 1.00 55.91 211 GLN A C 1
ATOM 1688 O O . GLN A 1 211 ? 14.760 -12.755 -8.532 1.00 55.91 211 GLN A O 1
ATOM 1693 N N . GLY A 1 212 ? 16.135 -12.419 -6.795 1.00 63.53 212 GLY A N 1
ATOM 1694 C CA . GLY A 1 212 ? 15.088 -11.878 -5.916 1.00 63.53 212 GLY A CA 1
ATOM 1695 C C . GLY A 1 212 ? 14.502 -10.552 -6.417 1.00 63.53 212 GLY A C 1
ATOM 1696 O O . GLY A 1 212 ? 13.298 -10.327 -6.317 1.00 63.53 212 GLY A O 1
ATOM 1697 N N . GLY A 1 213 ? 15.337 -9.705 -7.032 1.00 75.06 213 GLY A N 1
ATOM 1698 C CA . GLY A 1 213 ? 14.893 -8.450 -7.647 1.00 75.06 213 GLY A CA 1
ATOM 1699 C C . GLY A 1 213 ? 14.003 -8.665 -8.874 1.00 75.06 213 GLY A C 1
ATOM 1700 O O . GLY A 1 213 ? 13.026 -7.943 -9.054 1.00 75.06 213 GLY A O 1
ATOM 1701 N N . LEU A 1 214 ? 14.288 -9.692 -9.683 1.00 81.00 214 LEU A N 1
ATOM 1702 C CA . LEU A 1 214 ? 13.483 -10.028 -10.860 1.00 81.00 214 LEU A CA 1
ATOM 1703 C C . LEU A 1 214 ? 12.091 -10.541 -10.471 1.00 81.00 214 LEU A C 1
ATOM 1705 O O . LEU A 1 214 ? 11.089 -10.075 -11.001 1.00 81.00 214 LEU A O 1
ATOM 1709 N N . CYS A 1 215 ? 12.036 -11.460 -9.510 1.00 83.50 215 CYS A N 1
ATOM 1710 C CA . CYS A 1 215 ? 10.804 -11.992 -8.927 1.00 83.50 215 CYS A CA 1
ATOM 1711 C C . CYS A 1 215 ? 9.893 -10.871 -8.389 1.00 83.50 215 CYS A C 1
ATOM 1713 O O . CYS A 1 215 ? 8.705 -10.820 -8.725 1.00 83.50 215 CYS A O 1
ATOM 1715 N N . LEU A 1 216 ? 10.456 -9.914 -7.639 1.00 83.25 216 LEU A N 1
ATOM 1716 C CA . LEU A 1 216 ? 9.710 -8.757 -7.139 1.00 83.25 216 LEU A CA 1
ATOM 1717 C C . LEU A 1 216 ? 9.215 -7.854 -8.277 1.00 83.25 216 LEU A C 1
ATOM 1719 O O . LEU A 1 216 ? 8.048 -7.471 -8.288 1.00 83.25 216 LEU A O 1
ATOM 1723 N N . ALA A 1 217 ? 10.078 -7.553 -9.249 1.00 83.50 217 ALA A N 1
ATOM 1724 C CA . ALA A 1 217 ? 9.721 -6.702 -10.378 1.00 83.50 217 ALA A CA 1
ATOM 1725 C C . ALA A 1 217 ? 8.590 -7.315 -11.221 1.00 83.50 217 ALA A C 1
ATOM 1727 O O . ALA A 1 217 ? 7.656 -6.607 -11.598 1.00 83.50 217 ALA A O 1
ATOM 1728 N N . ILE A 1 218 ? 8.648 -8.624 -11.505 1.00 87.94 218 ILE A N 1
ATOM 1729 C CA . ILE A 1 218 ? 7.599 -9.330 -12.260 1.00 87.94 218 ILE A CA 1
ATOM 1730 C C . ILE A 1 218 ? 6.293 -9.309 -11.472 1.00 87.94 218 ILE A C 1
ATOM 1732 O O . ILE A 1 218 ? 5.255 -8.965 -12.028 1.00 87.94 218 ILE A O 1
ATOM 1736 N N . THR A 1 219 ? 6.346 -9.594 -10.169 1.00 88.25 219 THR A N 1
ATOM 1737 C CA . THR A 1 219 ? 5.164 -9.535 -9.295 1.00 88.25 219 THR A CA 1
ATOM 1738 C C . THR A 1 219 ? 4.522 -8.149 -9.338 1.00 88.25 219 THR A C 1
ATOM 1740 O O . THR A 1 219 ? 3.320 -8.032 -9.545 1.00 88.25 219 THR A O 1
ATOM 1743 N N . GLN A 1 220 ? 5.321 -7.084 -9.234 1.00 85.69 220 GLN A N 1
ATOM 1744 C CA . GLN A 1 220 ? 4.823 -5.712 -9.306 1.00 85.69 220 GLN A CA 1
ATOM 1745 C C . GLN A 1 220 ? 4.173 -5.398 -10.662 1.00 85.69 220 GLN A C 1
ATOM 1747 O O . GLN A 1 220 ? 3.104 -4.790 -10.694 1.00 85.69 220 GLN A O 1
ATOM 1752 N N . ALA A 1 221 ? 4.772 -5.838 -11.773 1.00 85.19 221 ALA A N 1
ATOM 1753 C CA . ALA A 1 221 ? 4.197 -5.659 -13.106 1.00 85.19 221 ALA A CA 1
ATOM 1754 C C . ALA A 1 221 ? 2.875 -6.427 -13.278 1.00 85.19 221 ALA A C 1
ATOM 1756 O O . ALA A 1 221 ? 1.927 -5.896 -13.853 1.00 85.19 221 ALA A O 1
ATOM 1757 N N . LEU A 1 222 ? 2.781 -7.641 -12.730 1.00 87.06 222 LEU A N 1
ATOM 1758 C CA . LEU A 1 222 ? 1.552 -8.433 -12.741 1.00 87.06 222 LEU A CA 1
ATOM 1759 C C . LEU A 1 222 ? 0.461 -7.807 -11.868 1.00 87.06 222 LEU A C 1
ATOM 1761 O O . LEU A 1 222 ? -0.705 -7.851 -12.249 1.00 87.06 222 LEU A O 1
ATOM 1765 N N . THR A 1 223 ? 0.797 -7.187 -10.737 1.00 85.50 223 THR A N 1
ATOM 1766 C CA . THR A 1 223 ? -0.186 -6.467 -9.911 1.00 85.50 223 THR A CA 1
ATOM 1767 C C . THR A 1 223 ? -0.744 -5.242 -10.636 1.00 85.50 223 THR A C 1
ATOM 1769 O O . THR A 1 223 ? -1.927 -4.947 -10.516 1.00 85.50 223 THR A O 1
ATOM 1772 N N . GLN A 1 224 ? 0.066 -4.558 -11.445 1.00 82.62 224 GLN A N 1
ATOM 1773 C CA . GLN A 1 224 ? -0.358 -3.380 -12.218 1.00 82.62 224 GLN A CA 1
ATOM 1774 C C . GLN A 1 224 ? -1.025 -3.728 -13.565 1.00 82.62 224 GLN A C 1
ATOM 1776 O O . GLN A 1 224 ? -1.277 -2.843 -14.381 1.00 82.62 224 GLN A O 1
ATOM 1781 N N . ARG A 1 225 ? -1.297 -5.012 -13.838 1.00 81.00 225 ARG A N 1
ATOM 1782 C CA . ARG A 1 225 ? -1.843 -5.451 -15.128 1.00 81.00 225 ARG A CA 1
ATOM 1783 C C . ARG A 1 225 ? -3.302 -5.009 -15.330 1.00 81.00 225 ARG A C 1
ATOM 1785 O O . ARG A 1 225 ? -4.077 -5.012 -14.369 1.00 81.00 225 ARG A O 1
ATOM 1792 N N . PRO A 1 226 ? -3.724 -4.732 -16.578 1.00 73.44 226 PRO A N 1
ATOM 1793 C CA . PRO A 1 226 ? -5.142 -4.603 -16.895 1.00 73.44 226 PRO A CA 1
ATOM 1794 C C . PRO A 1 226 ? -5.837 -5.971 -16.775 1.00 73.44 226 PRO A C 1
ATOM 1796 O O . PRO A 1 226 ? -5.199 -7.004 -16.961 1.00 73.44 226 PRO A O 1
ATOM 1799 N N . ARG A 1 227 ? -7.148 -5.985 -16.494 1.00 77.38 227 ARG A N 1
ATOM 1800 C CA . ARG A 1 227 ? -7.976 -7.211 -16.404 1.00 77.38 227 ARG A CA 1
ATOM 1801 C C . ARG A 1 227 ? -7.509 -8.210 -15.332 1.00 77.38 227 ARG A C 1
ATOM 1803 O O . ARG A 1 227 ? -7.299 -9.389 -15.601 1.00 77.38 227 ARG A O 1
ATOM 1810 N N . GLN A 1 228 ? -7.389 -7.753 -14.083 1.00 81.44 228 GLN A N 1
ATOM 1811 C CA . GLN A 1 228 ? -7.031 -8.616 -12.941 1.00 81.44 228 GLN A CA 1
ATOM 1812 C C . GLN A 1 228 ? -8.037 -9.755 -12.671 1.00 81.44 228 GLN A C 1
ATOM 1814 O O . GLN A 1 228 ? -7.684 -10.732 -12.012 1.00 81.44 228 GLN A O 1
ATOM 1819 N N . SER A 1 229 ? -9.267 -9.633 -13.179 1.00 81.62 229 SER A N 1
ATOM 1820 C CA . SER A 1 229 ? -10.329 -10.643 -13.111 1.00 81.62 229 SER A CA 1
ATOM 1821 C C . SER A 1 229 ? -10.273 -11.696 -14.223 1.00 81.62 229 SER A C 1
ATOM 1823 O O . SER A 1 229 ? -11.043 -12.650 -14.189 1.00 81.62 229 SER A O 1
ATOM 1825 N N . ASP A 1 230 ? -9.379 -11.560 -15.208 1.00 83.12 230 ASP A N 1
ATOM 1826 C CA . ASP A 1 230 ? -9.224 -12.523 -16.302 1.00 83.12 230 ASP A CA 1
ATOM 1827 C C . ASP A 1 230 ? -8.009 -13.431 -16.041 1.00 83.12 230 ASP A C 1
ATOM 1829 O O . ASP A 1 230 ? -6.840 -13.022 -16.132 1.00 83.12 230 ASP A O 1
ATOM 1833 N N . LEU A 1 231 ? -8.287 -14.692 -15.697 1.00 83.88 231 LEU A N 1
ATOM 1834 C CA . LEU A 1 231 ? -7.252 -15.702 -15.477 1.00 83.88 231 LEU A CA 1
ATOM 1835 C C . LEU A 1 231 ? -6.504 -16.030 -16.770 1.00 83.88 231 LEU A C 1
ATOM 1837 O O . LEU A 1 231 ? -5.282 -16.161 -16.747 1.00 83.88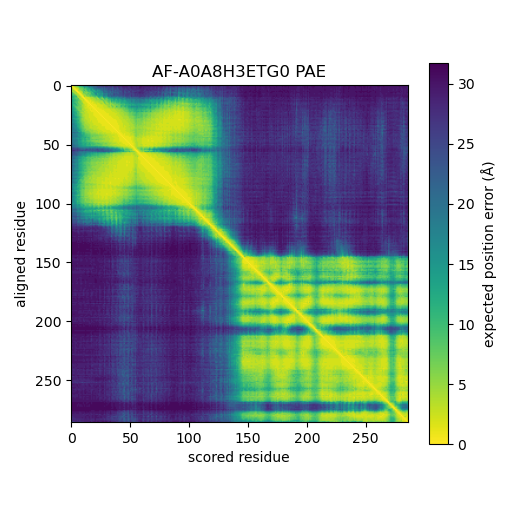 231 LEU A O 1
ATOM 1841 N N . GLY A 1 232 ? -7.210 -16.113 -17.899 1.00 82.56 232 GLY A N 1
ATOM 1842 C CA . GLY A 1 232 ? -6.609 -16.409 -19.198 1.00 82.56 232 GLY A CA 1
ATOM 1843 C C . GLY A 1 232 ? -5.613 -15.329 -19.604 1.00 82.56 232 GLY A C 1
ATOM 1844 O O . GLY A 1 232 ? -4.490 -15.637 -20.001 1.00 82.56 232 GLY A O 1
ATOM 1845 N N . TYR A 1 233 ? -5.978 -14.061 -19.401 1.00 84.06 233 TYR A N 1
ATOM 1846 C CA . TYR A 1 233 ? -5.063 -12.935 -19.589 1.00 84.06 233 TYR A CA 1
ATOM 1847 C C . TYR A 1 233 ? -3.843 -13.026 -18.663 1.00 84.06 233 TYR A C 1
ATOM 1849 O O . TYR A 1 233 ? -2.714 -12.806 -19.097 1.00 84.06 233 TYR A O 1
ATOM 1857 N N . THR A 1 234 ? -4.049 -13.386 -17.395 1.00 86.06 234 THR A N 1
ATOM 1858 C CA . THR A 1 234 ? -2.966 -13.517 -16.407 1.00 86.06 234 THR A CA 1
ATOM 1859 C C . THR A 1 234 ? -1.978 -14.626 -16.787 1.00 86.06 234 THR A C 1
ATOM 1861 O O . THR A 1 234 ? -0.767 -14.407 -16.744 1.00 86.06 234 THR A O 1
ATOM 1864 N N . LEU A 1 235 ? -2.476 -15.791 -17.209 1.00 85.62 235 LEU A N 1
ATOM 1865 C CA . LEU A 1 235 ? -1.657 -16.920 -17.659 1.00 85.62 235 LEU A CA 1
ATOM 1866 C C . LEU A 1 235 ? -0.910 -16.608 -18.959 1.00 85.62 235 LEU A C 1
ATOM 1868 O O . LEU A 1 235 ? 0.279 -16.903 -19.075 1.00 85.62 235 LEU A O 1
ATOM 1872 N N . LEU A 1 236 ? -1.579 -15.953 -19.910 1.00 85.50 236 LEU A N 1
ATOM 1873 C CA . LEU A 1 236 ? -0.949 -15.501 -21.147 1.00 85.50 236 LEU A CA 1
ATOM 1874 C C . LEU A 1 236 ? 0.146 -14.470 -20.864 1.00 85.50 236 LEU A C 1
ATOM 1876 O O . LEU A 1 236 ? 1.221 -14.526 -21.446 1.00 85.50 236 LEU A O 1
ATOM 1880 N N . LEU A 1 237 ? -0.084 -13.547 -19.931 1.00 86.25 237 LEU A N 1
ATOM 1881 C CA . LEU A 1 237 ? 0.928 -12.577 -19.535 1.00 86.25 237 LEU A CA 1
ATOM 1882 C C . LEU A 1 237 ? 2.131 -13.268 -18.876 1.00 86.25 237 LEU A C 1
ATOM 1884 O O . LEU A 1 237 ? 3.271 -12.950 -19.212 1.00 86.25 237 LEU A O 1
ATOM 1888 N N . LEU A 1 238 ? 1.894 -14.254 -18.004 1.00 87.81 238 LEU A N 1
ATOM 1889 C CA . LEU A 1 238 ? 2.945 -15.066 -17.380 1.00 87.81 238 LEU A CA 1
ATOM 1890 C C . LEU A 1 238 ? 3.784 -15.837 -18.408 1.00 87.81 238 LEU A C 1
ATOM 1892 O O . LEU A 1 238 ? 5.011 -15.876 -18.282 1.00 87.81 238 LEU A O 1
ATOM 1896 N N . SER A 1 239 ? 3.168 -16.387 -19.457 1.00 84.94 239 SER A N 1
ATOM 1897 C CA . SER A 1 239 ? 3.903 -17.130 -20.489 1.00 84.94 239 SER A CA 1
ATOM 1898 C C . SER A 1 239 ? 4.886 -16.253 -21.271 1.00 84.94 239 SER A C 1
ATOM 1900 O O . SER A 1 239 ? 5.946 -16.731 -21.688 1.00 84.94 239 SER A O 1
ATOM 1902 N N . THR A 1 240 ? 4.622 -14.945 -21.377 1.00 87.50 240 THR A N 1
ATOM 1903 C CA . THR A 1 240 ? 5.547 -14.001 -22.025 1.00 87.50 240 THR A CA 1
ATOM 1904 C C . THR A 1 240 ? 6.857 -13.784 -21.270 1.00 87.50 240 THR A C 1
ATOM 1906 O O . THR A 1 240 ? 7.804 -13.266 -21.855 1.00 87.50 240 THR A O 1
ATOM 1909 N N . TYR A 1 241 ? 6.956 -14.185 -19.999 1.00 88.12 241 TYR A N 1
ATOM 1910 C CA . TYR A 1 241 ? 8.199 -14.088 -19.227 1.00 88.12 241 TYR A CA 1
ATOM 1911 C C . TYR A 1 241 ? 9.159 -15.260 -19.463 1.00 88.12 241 TYR A C 1
ATOM 1913 O O . TYR A 1 241 ? 10.262 -15.255 -18.919 1.00 88.12 241 TYR A O 1
ATOM 1921 N N . SER A 1 242 ? 8.789 -16.239 -20.293 1.00 85.12 242 SER A N 1
ATOM 1922 C CA . SER A 1 242 ? 9.670 -17.350 -20.685 1.00 85.12 242 SER A CA 1
ATOM 1923 C C . SER A 1 242 ? 10.987 -16.879 -21.317 1.00 85.12 242 SER A C 1
ATOM 1925 O O . SER A 1 242 ? 12.026 -17.504 -21.125 1.00 85.12 242 SER A O 1
ATOM 1927 N N . ASP A 1 243 ? 10.968 -15.733 -21.998 1.00 84.62 243 ASP A N 1
ATOM 1928 C CA . ASP A 1 243 ? 12.114 -15.153 -22.701 1.00 84.62 243 ASP A CA 1
ATOM 1929 C C . ASP A 1 243 ? 12.815 -14.009 -21.939 1.00 84.62 243 ASP A C 1
ATOM 1931 O O . ASP A 1 243 ? 13.671 -13.327 -22.510 1.00 84.62 243 ASP A O 1
ATOM 1935 N N . ILE A 1 244 ? 12.492 -13.792 -20.655 1.00 84.75 244 ILE A N 1
ATOM 1936 C CA . ILE A 1 244 ? 12.880 -12.592 -19.884 1.00 84.75 244 ILE A CA 1
ATOM 1937 C C . ILE A 1 244 ? 14.390 -12.321 -19.828 1.00 84.75 244 ILE A C 1
ATOM 1939 O O . ILE A 1 244 ? 14.798 -11.165 -19.773 1.00 84.75 244 ILE A O 1
ATOM 1943 N N . MET A 1 245 ? 15.220 -13.364 -19.886 1.00 83.75 245 MET A N 1
ATOM 1944 C CA . MET A 1 245 ? 16.684 -13.237 -19.863 1.00 83.75 245 MET A CA 1
ATOM 1945 C C . MET A 1 245 ? 17.306 -12.990 -21.246 1.00 83.75 245 MET A C 1
ATOM 1947 O O . MET A 1 245 ? 18.503 -12.738 -21.342 1.00 83.75 245 MET A O 1
ATOM 1951 N N . SER A 1 246 ? 16.517 -13.080 -22.318 1.00 86.25 246 SER A N 1
ATOM 1952 C CA . SER A 1 246 ? 16.994 -12.996 -23.707 1.00 86.25 246 SER A CA 1
ATOM 1953 C C . SER A 1 246 ? 16.381 -11.837 -24.493 1.00 86.25 246 SER A C 1
ATOM 1955 O O . SER A 1 246 ? 17.002 -11.320 -25.421 1.00 86.25 246 SER A O 1
ATOM 1957 N N . ARG A 1 247 ? 15.177 -11.398 -24.118 1.00 86.56 247 ARG A N 1
ATOM 1958 C CA . ARG A 1 247 ? 14.422 -10.396 -24.866 1.00 86.56 247 ARG A CA 1
ATOM 1959 C C . ARG A 1 247 ? 14.847 -8.980 -24.512 1.00 86.56 247 ARG A C 1
ATOM 1961 O O . ARG A 1 247 ? 14.801 -8.580 -23.353 1.00 86.56 247 ARG A O 1
ATOM 1968 N N . SER A 1 248 ? 15.214 -8.200 -25.524 1.00 88.75 248 SER A N 1
ATOM 1969 C CA . SER A 1 248 ? 15.514 -6.778 -25.373 1.00 88.75 248 SER A CA 1
ATOM 1970 C C . SER A 1 248 ? 14.243 -5.927 -25.309 1.00 88.75 248 SER A C 1
ATOM 1972 O O . SER A 1 248 ? 13.176 -6.297 -25.804 1.00 88.75 248 SER A O 1
ATOM 1974 N N . CYS A 1 249 ? 14.365 -4.758 -24.684 1.00 88.19 249 CYS A N 1
ATOM 1975 C CA .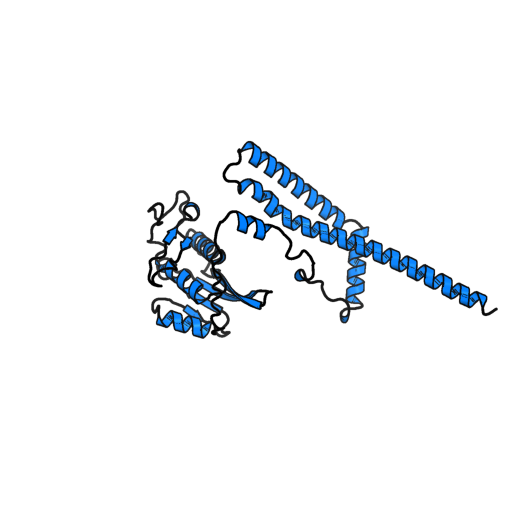 CYS A 1 249 ? 13.300 -3.769 -24.626 1.00 88.19 249 CYS A CA 1
ATOM 1976 C C . CYS A 1 249 ? 12.951 -3.260 -26.029 1.00 88.19 249 CYS A C 1
ATOM 1978 O O . CYS A 1 249 ? 13.823 -2.782 -26.748 1.00 88.19 249 CYS A O 1
ATOM 1980 N N . SER A 1 250 ? 11.671 -3.270 -26.395 1.00 88.62 250 SER A N 1
ATOM 1981 C CA . SER A 1 250 ? 11.199 -2.866 -27.725 1.00 88.62 250 SER A CA 1
ATOM 1982 C C . SER A 1 250 ? 11.342 -1.362 -28.013 1.00 88.62 250 SER A C 1
ATOM 1984 O O . SER A 1 250 ? 11.197 -0.955 -29.161 1.00 88.62 250 SER A O 1
ATOM 1986 N N . LYS A 1 251 ? 11.590 -0.522 -26.994 1.00 87.19 251 LYS A N 1
ATOM 1987 C CA . LYS A 1 251 ? 11.767 0.938 -27.143 1.00 87.19 251 LYS A CA 1
ATOM 1988 C C . LYS A 1 251 ? 13.238 1.338 -27.245 1.00 87.19 251 LYS A C 1
ATOM 1990 O O . LYS A 1 251 ? 13.597 2.126 -28.110 1.00 87.19 251 LYS A O 1
ATOM 1995 N N . CYS A 1 252 ? 14.091 0.805 -26.368 1.00 88.12 252 CYS A N 1
ATOM 1996 C CA . CYS A 1 252 ? 15.510 1.177 -26.307 1.00 88.12 252 CYS A CA 1
ATOM 1997 C C . CYS A 1 252 ? 16.455 0.126 -26.916 1.00 88.12 252 CYS A C 1
ATOM 1999 O O . CYS A 1 252 ? 17.656 0.374 -27.003 1.00 88.12 252 CYS A O 1
ATOM 2001 N N . ASN A 1 253 ? 15.933 -1.037 -27.323 1.00 88.62 253 ASN A N 1
ATOM 2002 C CA . ASN A 1 253 ? 16.669 -2.180 -27.874 1.00 88.62 253 ASN A CA 1
ATOM 2003 C C . ASN A 1 253 ? 17.788 -2.726 -26.969 1.00 88.62 253 ASN A C 1
ATOM 2005 O O . ASN A 1 253 ? 18.685 -3.424 -27.438 1.00 88.62 253 ASN A O 1
ATOM 2009 N N . ARG A 1 254 ? 17.737 -2.451 -25.659 1.00 87.06 254 ARG A N 1
ATOM 2010 C CA . ARG A 1 254 ? 18.692 -2.970 -24.666 1.00 87.06 254 ARG A CA 1
ATOM 2011 C C . ARG A 1 254 ? 18.059 -4.065 -23.817 1.00 87.06 254 ARG A C 1
ATOM 2013 O O . ARG A 1 254 ? 16.873 -3.998 -23.505 1.00 87.06 254 ARG A O 1
ATOM 2020 N N . LEU A 1 255 ? 18.859 -5.057 -23.426 1.00 87.56 255 LEU A N 1
ATOM 2021 C CA . LEU A 1 255 ? 18.438 -6.109 -22.493 1.00 87.56 255 LEU A CA 1
ATOM 2022 C C . LEU A 1 255 ? 18.329 -5.576 -21.060 1.00 87.56 255 LEU A C 1
ATOM 2024 O O . LEU A 1 255 ? 17.397 -5.910 -20.344 1.00 87.56 255 LEU A O 1
ATOM 2028 N N . VAL A 1 256 ? 19.243 -4.698 -20.658 1.00 87.00 256 VAL A N 1
ATOM 2029 C CA . VAL A 1 256 ? 19.229 -4.052 -19.342 1.00 87.00 256 VAL A CA 1
ATOM 2030 C C . VAL A 1 256 ? 19.178 -2.536 -19.487 1.00 87.00 256 VAL A C 1
ATOM 2032 O O . VAL A 1 256 ? 19.753 -1.980 -20.428 1.00 87.00 256 VAL A O 1
ATOM 2035 N N . ASP A 1 257 ? 18.463 -1.873 -18.583 1.00 82.50 257 ASP A N 1
ATOM 2036 C CA . ASP A 1 257 ? 18.464 -0.413 -18.491 1.00 82.50 257 ASP A CA 1
ATOM 2037 C C . ASP A 1 257 ? 19.730 0.112 -17.781 1.00 82.50 257 ASP A C 1
ATOM 2039 O O . ASP A 1 257 ? 20.633 -0.646 -17.414 1.00 82.50 257 ASP A O 1
ATOM 2043 N N . SER A 1 258 ? 19.819 1.433 -17.595 1.00 80.62 258 SER A N 1
ATOM 2044 C CA . SER A 1 258 ? 20.923 2.073 -16.861 1.00 80.62 258 SER A CA 1
ATOM 2045 C C . SER A 1 258 ? 21.042 1.609 -15.408 1.00 80.62 258 SER A C 1
ATOM 2047 O O . SER A 1 258 ? 22.110 1.726 -14.815 1.00 80.62 258 SER A O 1
ATOM 2049 N N . SER A 1 259 ? 19.957 1.078 -14.851 1.00 78.50 259 SER A N 1
ATOM 2050 C CA . SER A 1 259 ? 19.844 0.591 -13.480 1.00 78.50 259 SER A CA 1
ATOM 2051 C C . SER A 1 259 ? 19.965 -0.936 -13.398 1.00 78.50 259 SER A C 1
ATOM 2053 O O . SER A 1 259 ? 19.741 -1.515 -12.338 1.00 78.50 259 SER A O 1
ATOM 2055 N N . THR A 1 260 ? 20.372 -1.597 -14.489 1.00 81.50 260 THR A N 1
ATOM 2056 C CA . THR A 1 260 ? 20.556 -3.052 -14.620 1.00 81.50 260 THR A CA 1
ATOM 2057 C C . THR A 1 260 ? 19.278 -3.899 -14.524 1.00 81.50 260 THR A C 1
ATOM 2059 O O . THR A 1 260 ? 19.360 -5.112 -14.325 1.00 81.50 260 THR A O 1
ATOM 2062 N N . PHE A 1 261 ? 18.099 -3.304 -14.717 1.00 82.75 261 PHE A N 1
ATOM 2063 C CA . PHE A 1 261 ? 16.826 -4.026 -14.741 1.00 82.75 261 PHE A CA 1
ATOM 2064 C C . PHE A 1 261 ? 16.490 -4.574 -16.130 1.00 82.75 261 PHE A C 1
ATOM 2066 O O . PHE A 1 261 ? 16.749 -3.943 -17.156 1.00 82.75 261 PHE A O 1
ATOM 2073 N N . LEU A 1 262 ? 15.873 -5.757 -16.149 1.00 86.81 262 LEU A N 1
ATOM 2074 C CA . LEU A 1 262 ? 15.342 -6.406 -17.350 1.00 86.81 262 LEU A CA 1
ATOM 2075 C C . LEU A 1 262 ? 14.009 -5.764 -17.787 1.00 86.81 262 LEU A C 1
ATOM 2077 O O . LEU A 1 262 ? 13.354 -5.090 -16.985 1.00 86.81 262 LEU A O 1
ATOM 2081 N N . PRO A 1 263 ? 13.571 -5.954 -19.044 1.00 86.88 263 PRO A N 1
ATOM 2082 C CA . PRO A 1 263 ? 12.291 -5.451 -19.532 1.00 86.88 263 PRO A CA 1
ATOM 2083 C C . PRO A 1 263 ? 11.133 -6.292 -18.984 1.00 86.88 263 PRO A C 1
ATOM 2085 O O . PRO A 1 263 ? 10.659 -7.253 -19.593 1.00 86.88 263 PRO A O 1
ATOM 2088 N N . VAL A 1 264 ? 10.710 -5.932 -17.778 1.00 86.88 264 VAL A N 1
ATOM 2089 C CA . VAL A 1 264 ? 9.706 -6.665 -17.007 1.00 86.88 264 VAL A CA 1
ATOM 2090 C C . VAL A 1 264 ? 8.275 -6.263 -17.372 1.00 86.88 264 VAL A C 1
ATOM 2092 O O . VAL A 1 264 ? 7.357 -7.052 -17.168 1.00 86.88 264 VAL A O 1
ATOM 2095 N N . VAL A 1 265 ? 8.047 -5.079 -17.942 1.00 86.44 265 VAL A N 1
ATOM 2096 C CA . VAL A 1 265 ? 6.696 -4.673 -18.344 1.00 86.44 265 VAL A CA 1
ATOM 2097 C C . VAL A 1 265 ? 6.345 -5.348 -19.665 1.00 86.44 265 VAL A C 1
ATOM 2099 O O . VAL A 1 265 ? 7.070 -5.214 -20.652 1.00 86.44 265 VAL A O 1
ATOM 2102 N N . ARG A 1 266 ? 5.235 -6.091 -19.674 1.00 86.31 266 ARG A N 1
ATOM 2103 C CA . ARG A 1 266 ? 4.751 -6.846 -20.831 1.00 86.31 266 ARG A CA 1
ATOM 2104 C C . ARG A 1 266 ? 3.410 -6.283 -21.283 1.00 86.31 266 ARG A C 1
ATOM 2106 O O . ARG A 1 266 ? 2.479 -6.190 -20.489 1.00 86.31 266 ARG A O 1
ATOM 2113 N N . GLN A 1 267 ? 3.320 -5.895 -22.552 1.00 83.38 267 GLN A N 1
ATOM 2114 C CA . GLN A 1 267 ? 2.071 -5.450 -23.175 1.00 83.38 267 GLN A CA 1
ATOM 2115 C C . GLN A 1 267 ? 1.661 -6.458 -24.244 1.00 83.38 267 GLN A C 1
ATOM 2117 O O . GLN A 1 267 ? 2.427 -6.727 -25.169 1.00 83.38 267 GLN A O 1
ATOM 2122 N N . LEU A 1 268 ? 0.465 -7.024 -24.109 1.00 78.81 268 LEU A N 1
ATOM 2123 C CA . LEU A 1 268 ? -0.123 -7.904 -25.115 1.00 78.81 268 LEU A CA 1
ATOM 2124 C C . LEU A 1 268 ? -0.835 -7.045 -26.165 1.00 78.81 268 LEU A C 1
ATOM 2126 O O . LEU A 1 268 ? -1.609 -6.155 -25.812 1.00 78.81 268 LEU A O 1
ATOM 2130 N N . ASN A 1 269 ? -0.580 -7.296 -27.450 1.00 66.38 269 ASN A N 1
ATOM 2131 C CA . ASN A 1 269 ? -1.333 -6.644 -28.517 1.00 66.38 269 ASN A CA 1
ATOM 2132 C C . ASN A 1 269 ? -2.712 -7.306 -28.594 1.00 66.38 269 ASN A C 1
ATOM 2134 O O . ASN A 1 269 ? -2.826 -8.474 -28.937 1.00 66.38 269 ASN A O 1
ATOM 2138 N N . THR A 1 270 ? -3.765 -6.568 -28.254 1.00 55.00 270 THR A N 1
ATOM 2139 C CA . THR A 1 270 ? -5.138 -7.098 -28.206 1.00 55.00 270 THR A CA 1
ATOM 2140 C C . THR A 1 270 ? -5.889 -6.994 -29.534 1.00 55.00 270 THR A C 1
ATOM 2142 O O . THR A 1 270 ? -7.050 -7.390 -29.587 1.00 55.00 270 THR A O 1
ATOM 2145 N N . LYS A 1 271 ? -5.269 -6.443 -30.589 1.00 52.03 271 LYS A N 1
ATOM 2146 C CA . LYS A 1 271 ? -5.963 -6.137 -31.851 1.00 52.03 271 LYS A CA 1
ATOM 2147 C C . LYS A 1 271 ? -5.839 -7.206 -32.931 1.00 52.03 271 LYS A C 1
ATOM 2149 O O . LYS A 1 271 ? -6.802 -7.383 -33.658 1.00 52.03 271 LYS A O 1
ATOM 2154 N N . ASP A 1 272 ? -4.753 -7.970 -32.978 1.00 41.69 272 ASP A N 1
ATOM 2155 C CA . ASP A 1 272 ? -4.568 -9.012 -33.988 1.00 41.69 272 ASP A CA 1
ATOM 2156 C C . ASP A 1 272 ? -3.756 -10.153 -33.366 1.00 41.69 272 ASP A C 1
ATOM 2158 O O . ASP A 1 272 ? -2.610 -9.939 -32.997 1.00 41.69 272 ASP A O 1
ATOM 2162 N N . ASP A 1 273 ? -4.356 -11.341 -33.256 1.00 41.97 273 ASP A N 1
ATOM 2163 C CA . ASP A 1 273 ? -3.719 -12.626 -32.921 1.00 41.97 273 ASP A CA 1
ATOM 2164 C C . ASP A 1 273 ? -3.207 -12.835 -31.462 1.00 41.97 273 ASP A C 1
ATOM 2166 O O . ASP A 1 273 ? -2.306 -12.135 -31.002 1.00 41.97 273 ASP A O 1
ATOM 2170 N N . PRO A 1 274 ? -3.674 -13.857 -30.709 1.00 45.41 274 PRO A N 1
ATOM 2171 C CA . PRO A 1 274 ? -3.108 -14.225 -29.396 1.00 45.41 274 PRO A CA 1
ATOM 2172 C C . PRO A 1 274 ? -1.650 -14.719 -29.456 1.00 45.41 274 PRO A C 1
ATOM 2174 O O . PRO A 1 274 ? -1.018 -14.905 -28.417 1.00 45.41 274 PRO A O 1
ATOM 2177 N N . THR A 1 275 ? -1.107 -14.913 -30.660 1.00 45.75 275 THR A N 1
ATOM 2178 C CA . THR A 1 275 ? 0.313 -15.197 -30.918 1.00 45.75 275 THR A CA 1
ATOM 2179 C C . THR A 1 275 ? 1.141 -13.933 -31.199 1.00 45.75 275 THR A C 1
ATOM 2181 O O . THR A 1 275 ? 2.367 -14.011 -31.339 1.00 45.75 275 THR A O 1
ATOM 2184 N N . ALA A 1 276 ? 0.512 -12.752 -31.260 1.00 49.28 276 ALA A N 1
ATOM 2185 C CA . ALA A 1 276 ? 1.190 -11.508 -31.579 1.00 49.28 276 ALA A CA 1
ATOM 2186 C C . ALA A 1 276 ? 2.113 -11.065 -30.442 1.00 49.28 276 ALA A C 1
ATOM 2188 O O . ALA A 1 276 ? 1.718 -10.787 -29.309 1.00 49.28 276 ALA A O 1
ATOM 2189 N N . GLN A 1 277 ? 3.389 -11.003 -30.806 1.00 61.97 277 GLN A N 1
ATOM 2190 C CA . GLN A 1 277 ? 4.547 -10.666 -29.994 1.00 61.97 277 GLN A CA 1
ATOM 2191 C C . GLN A 1 277 ? 4.253 -9.583 -28.947 1.00 61.97 277 GLN A C 1
ATOM 2193 O O . GLN A 1 277 ? 4.073 -8.408 -29.266 1.00 61.97 277 GLN A O 1
ATOM 2198 N N . SER A 1 278 ? 4.278 -9.981 -27.675 1.00 73.44 278 SER A N 1
ATOM 2199 C CA . SER A 1 278 ? 4.178 -9.055 -26.550 1.00 73.44 278 SER A CA 1
ATOM 2200 C C . SER A 1 278 ? 5.288 -8.002 -26.594 1.00 73.44 278 SER A C 1
ATOM 2202 O O . SER A 1 278 ? 6.447 -8.298 -26.879 1.00 73.44 278 SER A O 1
ATOM 2204 N N . ARG A 1 279 ? 4.990 -6.738 -26.310 1.00 85.00 279 ARG A N 1
ATOM 2205 C CA . ARG A 1 279 ? 6.053 -5.731 -26.188 1.00 85.00 279 ARG A CA 1
ATOM 2206 C C . ARG A 1 279 ? 6.705 -5.894 -24.824 1.00 85.00 279 ARG A C 1
ATOM 2208 O O . ARG A 1 279 ? 6.012 -5.883 -23.810 1.00 85.00 279 ARG A O 1
ATOM 2215 N N . ALA A 1 280 ? 8.024 -6.057 -24.813 1.00 87.12 280 ALA A N 1
ATOM 2216 C CA . ALA A 1 280 ? 8.817 -6.093 -23.591 1.00 87.12 280 ALA A CA 1
ATOM 2217 C C . ALA A 1 280 ? 9.416 -4.703 -23.370 1.00 87.12 280 ALA A C 1
ATOM 2219 O O . ALA A 1 280 ? 10.077 -4.172 -24.262 1.00 87.12 280 ALA A O 1
ATOM 2220 N N . LEU A 1 281 ? 9.175 -4.096 -22.212 1.00 85.94 281 LEU A N 1
ATOM 2221 C CA . LEU A 1 281 ? 9.607 -2.737 -21.893 1.00 85.94 281 LEU A CA 1
ATOM 2222 C C . LEU A 1 281 ? 10.246 -2.688 -20.501 1.00 85.94 281 LEU A C 1
ATOM 2224 O O . LEU A 1 281 ? 9.837 -3.393 -19.577 1.00 85.94 281 LEU A O 1
ATOM 2228 N N . HIS A 1 282 ? 11.258 -1.835 -20.338 1.00 83.88 282 HIS A N 1
ATOM 2229 C CA . HIS A 1 282 ? 11.718 -1.413 -19.009 1.00 83.88 282 HIS A CA 1
ATOM 2230 C C . HIS A 1 282 ? 10.667 -0.519 -18.348 1.00 83.88 282 HIS A C 1
ATOM 2232 O O . HIS A 1 282 ? 9.914 0.148 -19.052 1.00 83.88 282 HIS A O 1
ATOM 2238 N N . LEU A 1 283 ? 10.667 -0.433 -17.015 1.00 80.50 283 LEU A N 1
ATOM 2239 C CA . LEU A 1 283 ? 9.760 0.456 -16.273 1.00 80.50 283 LEU A CA 1
ATOM 2240 C C . LEU A 1 283 ? 9.878 1.921 -16.731 1.00 80.50 283 LEU A C 1
ATOM 2242 O O . LEU A 1 283 ? 8.866 2.573 -16.948 1.00 80.50 283 LEU A O 1
ATOM 2246 N N . GLY A 1 284 ? 11.099 2.414 -16.971 1.00 79.00 284 GLY A N 1
ATOM 2247 C CA . GLY A 1 284 ? 11.331 3.764 -17.511 1.00 79.00 284 GLY A CA 1
ATOM 2248 C C . GLY A 1 284 ? 11.118 3.902 -19.026 1.00 79.00 284 GLY A C 1
ATOM 2249 O O . GLY A 1 284 ? 11.344 4.970 -19.586 1.00 79.00 284 GLY A O 1
ATOM 2250 N N . CYS A 1 285 ? 10.751 2.818 -19.714 1.00 78.88 285 CYS A N 1
ATOM 2251 C CA . CYS A 1 285 ? 10.467 2.794 -21.150 1.00 78.88 285 CYS A CA 1
ATOM 2252 C C . CYS A 1 285 ? 8.979 2.596 -21.461 1.00 78.88 285 CYS A C 1
ATOM 2254 O O . CYS A 1 285 ? 8.636 2.569 -22.646 1.00 78.88 285 CYS A O 1
ATOM 2256 N N . VAL A 1 286 ? 8.128 2.453 -20.443 1.00 75.62 286 VAL A N 1
ATOM 2257 C CA . VAL A 1 286 ? 6.669 2.510 -20.608 1.00 75.62 286 VAL A CA 1
ATOM 2258 C C . VAL A 1 286 ? 6.264 3.868 -21.181 1.00 75.62 286 VAL A C 1
ATOM 2260 O O . VAL A 1 286 ? 7.013 4.854 -20.974 1.00 75.62 286 VAL A O 1
#